Protein AF-A0A183ABT4-F1 (afdb_monomer_lite)

InterPro domains:
  IPR009030 Growth factor receptor cysteine-rich domain superfamily [SSF57184] (96-225)
  IPR039181 Endosome/lysosome-associated apoptosis and autophagy regulator family member 1/2 [PTHR22727] (6-349)
  IPR056608 Elapor1/2, galactose binding domain [PF23031] (251-349)
  IPR056609 Elapor1-like, galactose binding domain [PF23032] (6-97)

Organism: NCBI:txid27848

Secondary structure (DSSP, 8-state):
-EEEESS-EEEEEEEEE--TTEEEEEEEEETTSPEEEEEEEEE----TT--EEEEEEE-SEEEEEEEEEEE---HHHHHHTPPPP-EEEEEEEE-SSPP--SPPPPPTTEE--STT-SSPEEPPTTEE--TT-SS-EEPPTTEE--TT-SS-EEPEEP-TTSEEEEEPPPPTTSEE-EEEEEPSS--EETTSSPPPPPPPPPEEPPPPPTTEEE-TTS-EEEPPP-SS----BTTB-PPPTT------------SSPPTTEEEEEEESS-S-----EEETTEEE--S---TTEEEEEEE---SSS--SS------TTS-----PPPTT-----------SS-------PPP-

Sequence (352 aa):
MHLNNLKSGEVSFTYNIEDYNTMAFFTIRNTHCSQVPGTSFLLQHTGHHVYLNVSVKIPKGTNVLQWYLFTENNPFQSLFGFPDSLIKIARIRITGTPPIWRCTDCPAGTYNPYPGSSSCKVCQENTYSAAHSNECLPCSSSEYSRPGSAKCTVMAPCTQNDYMSYWTPCDSTGKRQKLWKWIQPKICNEQIGVTLPAPEAPVPCDPCPLGTTLSERMQCIPCPGSSGEKTNSPTCLSCDSEHVPAFGLIYSNWSYFPPFLDTQCRKAFDSTCEPWSLDSDFIGTGIGLDTDSVSTLTLRLPRGFVLSEESFVWDPWSQVTFIPPIPNTYLSVEFEVHCQFGCEFQLRQASV

Radius of gyration: 29.37 Å; chains: 1; bounding box: 77×38×81 Å

pLDDT: mean 77.7, std 14.06, range [34.97, 97.31]

Structure (mmCIF, N/CA/C/O backbone):
data_AF-A0A183ABT4-F1
#
_entry.id   AF-A0A183ABT4-F1
#
loop_
_atom_site.group_PDB
_atom_site.id
_atom_site.type_symbol
_atom_site.label_atom_id
_atom_site.label_alt_id
_atom_site.label_comp_id
_atom_site.label_asym_id
_atom_site.label_entity_id
_atom_site.label_seq_id
_atom_site.pdbx_PDB_ins_code
_atom_site.Cartn_x
_atom_site.Cartn_y
_atom_site.Cartn_z
_atom_site.occupancy
_atom_site.B_iso_or_equiv
_atom_site.auth_seq_id
_atom_site.auth_comp_id
_atom_site.auth_asym_id
_atom_site.auth_atom_id
_atom_site.pdbx_PDB_model_num
ATOM 1 N N . MET A 1 1 ? 21.827 -5.349 -11.372 1.00 78.81 1 MET A N 1
ATOM 2 C CA . MET A 1 1 ? 21.735 -4.793 -12.743 1.00 78.81 1 MET A CA 1
ATOM 3 C C . MET A 1 1 ? 20.655 -5.542 -13.511 1.00 78.81 1 MET A C 1
ATOM 5 O O . MET A 1 1 ? 20.727 -6.763 -13.558 1.00 78.81 1 MET A O 1
ATOM 9 N N . HIS A 1 2 ? 19.672 -4.840 -14.081 1.00 80.00 2 HIS A N 1
ATOM 10 C CA . HIS A 1 2 ? 18.604 -5.445 -14.890 1.00 80.00 2 HIS A CA 1
ATOM 11 C C . HIS A 1 2 ? 18.990 -5.444 -16.371 1.00 80.00 2 HIS A C 1
ATOM 13 O O . HIS A 1 2 ? 19.478 -4.437 -16.881 1.00 80.00 2 HIS A O 1
ATOM 19 N N . LEU A 1 3 ? 18.782 -6.567 -17.052 1.00 78.75 3 LEU A N 1
ATOM 20 C CA . LEU A 1 3 ? 19.120 -6.765 -18.460 1.00 78.75 3 LEU A CA 1
ATOM 21 C C . LEU A 1 3 ? 17.987 -7.501 -19.166 1.00 78.75 3 LEU A C 1
ATOM 23 O O . LEU A 1 3 ? 17.388 -8.396 -18.581 1.00 78.75 3 LEU A O 1
ATOM 27 N N . ASN A 1 4 ? 17.729 -7.174 -20.431 1.00 81.69 4 ASN A N 1
ATOM 28 C CA . ASN A 1 4 ? 16.824 -7.942 -21.284 1.00 81.69 4 ASN A CA 1
ATOM 29 C C . ASN A 1 4 ? 17.563 -8.428 -22.536 1.00 81.69 4 ASN A C 1
ATOM 31 O O . ASN A 1 4 ? 17.750 -7.686 -23.501 1.00 81.69 4 ASN A O 1
ATOM 35 N N . ASN A 1 5 ? 18.008 -9.680 -22.506 1.00 81.12 5 ASN A N 1
ATOM 36 C CA . ASN A 1 5 ? 18.775 -10.291 -23.581 1.00 81.12 5 ASN A CA 1
ATOM 37 C C . ASN A 1 5 ? 17.837 -10.710 -24.722 1.00 81.12 5 ASN A C 1
ATOM 39 O O . ASN A 1 5 ? 17.014 -11.607 -24.553 1.00 81.12 5 ASN A O 1
ATOM 43 N N . LEU A 1 6 ? 17.986 -10.123 -25.915 1.00 79.38 6 LEU A N 1
ATOM 44 C CA . LEU A 1 6 ? 17.171 -10.485 -27.089 1.00 79.38 6 LEU A CA 1
ATOM 45 C C . LEU A 1 6 ? 17.541 -11.860 -27.665 1.00 79.38 6 LEU A C 1
ATOM 47 O O . LEU A 1 6 ? 16.721 -12.518 -28.310 1.00 79.38 6 LEU A O 1
ATOM 51 N N . LYS A 1 7 ? 18.773 -12.305 -27.412 1.00 84.88 7 LYS A N 1
ATOM 52 C CA . LYS A 1 7 ? 19.276 -13.650 -27.704 1.00 84.88 7 LYS A CA 1
ATOM 53 C C . LYS A 1 7 ? 20.153 -14.130 -26.553 1.00 84.88 7 LYS A C 1
ATOM 55 O O . LYS A 1 7 ? 20.686 -13.307 -25.809 1.00 84.88 7 LYS A O 1
ATOM 60 N N . SER A 1 8 ? 20.329 -15.445 -26.434 1.00 87.19 8 SER A N 1
ATOM 61 C CA . SER A 1 8 ? 21.289 -16.010 -25.485 1.00 87.19 8 SER A CA 1
ATOM 62 C C . SER A 1 8 ? 22.663 -15.378 -25.700 1.00 87.19 8 SER A C 1
ATOM 64 O O . SER A 1 8 ? 23.108 -15.202 -26.837 1.00 87.19 8 SER A O 1
ATOM 66 N N . GLY A 1 9 ? 23.300 -15.001 -24.603 1.00 88.75 9 GLY A N 1
ATOM 67 C CA . GLY A 1 9 ? 24.577 -14.310 -24.602 1.00 88.75 9 GLY A CA 1
ATOM 68 C C . GLY A 1 9 ? 25.431 -14.742 -23.425 1.00 88.75 9 GLY A C 1
ATOM 69 O O . GLY A 1 9 ? 25.281 -15.845 -22.902 1.00 88.75 9 GLY A O 1
ATOM 70 N N . GLU A 1 10 ? 26.334 -13.870 -23.014 1.00 91.12 10 GLU A N 1
ATOM 71 C CA . GLU A 1 10 ? 27.345 -14.142 -22.001 1.00 91.12 10 GLU A CA 1
ATOM 72 C C . GLU A 1 10 ? 27.674 -12.856 -21.249 1.00 91.12 10 GLU A C 1
ATOM 74 O O . GLU A 1 10 ? 27.803 -11.794 -21.864 1.00 91.12 10 GLU A O 1
ATOM 79 N N . VAL A 1 11 ? 27.809 -12.959 -19.929 1.00 91.25 11 VAL A N 1
ATOM 80 C CA . VAL A 1 11 ? 28.433 -11.933 -19.096 1.00 91.25 11 VAL A CA 1
ATOM 81 C C . VAL A 1 11 ? 29.823 -12.391 -18.709 1.00 91.25 11 VAL A C 1
ATOM 83 O O . VAL A 1 11 ? 29.997 -13.486 -18.184 1.00 91.25 11 VAL A O 1
ATOM 86 N N . SER A 1 12 ? 30.795 -11.517 -18.924 1.00 92.62 12 SER A N 1
ATOM 87 C CA . SER A 1 12 ? 32.152 -11.670 -18.425 1.00 92.62 12 SER A CA 1
ATOM 88 C C . SER A 1 12 ? 32.536 -10.457 -17.593 1.00 92.62 12 SER A C 1
ATOM 90 O O . SER A 1 12 ? 32.264 -9.332 -18.011 1.00 92.62 12 SER A O 1
ATOM 92 N N . PHE A 1 13 ? 33.185 -10.643 -16.454 1.00 94.38 13 PHE A N 1
ATOM 93 C CA . PHE A 1 13 ? 33.742 -9.541 -15.675 1.00 94.38 13 PHE A CA 1
ATOM 94 C C . PHE A 1 13 ? 35.014 -9.980 -14.968 1.00 94.38 13 PHE A C 1
ATOM 96 O O . PHE A 1 13 ? 35.195 -11.149 -14.633 1.00 94.38 13 PHE A O 1
ATOM 103 N N . THR A 1 14 ? 35.887 -9.015 -14.711 1.00 94.69 14 THR A N 1
ATOM 104 C CA . THR A 1 14 ? 37.083 -9.231 -13.903 1.00 94.69 14 THR A CA 1
ATOM 105 C C . THR A 1 14 ? 36.883 -8.707 -12.495 1.00 94.69 14 THR A C 1
ATOM 107 O O . THR A 1 14 ? 36.202 -7.702 -12.308 1.00 94.69 14 THR A O 1
ATOM 110 N N . TYR A 1 15 ? 37.454 -9.376 -11.504 1.00 93.25 15 TYR A N 1
ATOM 111 C CA . TYR A 1 15 ? 37.301 -8.985 -10.111 1.00 93.25 15 TYR A CA 1
ATOM 112 C C . TYR A 1 15 ? 38.601 -9.183 -9.327 1.00 93.25 15 TYR A C 1
ATOM 114 O O . TYR A 1 15 ? 39.441 -9.994 -9.715 1.00 93.25 15 TYR A O 1
ATOM 122 N N . ASN A 1 16 ? 38.762 -8.424 -8.247 1.00 91.00 16 ASN A N 1
ATOM 123 C CA . ASN A 1 16 ? 39.883 -8.511 -7.318 1.00 91.00 16 ASN A CA 1
ATOM 124 C C . ASN A 1 16 ? 39.357 -8.454 -5.873 1.00 91.00 16 ASN A C 1
ATOM 126 O O . ASN A 1 16 ? 38.579 -7.560 -5.526 1.00 91.00 16 ASN A O 1
ATOM 130 N N . ILE A 1 17 ? 39.769 -9.437 -5.071 1.00 86.81 17 ILE A N 1
ATOM 131 C CA . ILE A 1 17 ? 39.492 -9.584 -3.638 1.00 86.81 17 ILE A CA 1
ATOM 132 C C . ILE A 1 17 ? 40.842 -9.804 -2.960 1.00 86.81 17 ILE A C 1
ATOM 134 O O . ILE A 1 17 ? 41.482 -10.842 -3.153 1.00 86.81 17 ILE A O 1
ATOM 138 N N . GLU A 1 18 ? 41.291 -8.803 -2.208 1.00 83.06 18 GLU A N 1
ATOM 139 C CA . GLU A 1 18 ? 42.590 -8.833 -1.526 1.00 83.06 18 GLU A CA 1
ATOM 140 C C . GLU A 1 18 ? 42.479 -9.351 -0.087 1.00 83.06 18 GLU A C 1
ATOM 142 O O . GLU A 1 18 ? 43.433 -9.937 0.424 1.00 83.06 18 GLU A O 1
ATOM 147 N N . ASP A 1 19 ? 41.319 -9.173 0.544 1.00 75.00 19 ASP A N 1
ATOM 148 C CA . ASP A 1 19 ? 41.066 -9.542 1.934 1.00 75.00 19 ASP A CA 1
ATOM 149 C C . ASP A 1 19 ? 40.584 -10.997 2.064 1.00 75.00 19 ASP A C 1
ATOM 151 O O . ASP A 1 19 ? 39.733 -11.462 1.305 1.00 75.00 19 ASP A O 1
ATOM 155 N N . TYR A 1 20 ? 41.138 -11.711 3.042 1.00 68.50 20 TYR A N 1
ATOM 156 C CA . TYR A 1 20 ? 40.827 -13.109 3.340 1.00 68.50 20 TYR A CA 1
ATOM 157 C C . TYR A 1 20 ? 39.516 -13.280 4.114 1.00 68.50 20 TYR A C 1
ATOM 159 O O . TYR A 1 20 ? 38.906 -14.343 4.027 1.00 68.50 20 TYR A O 1
ATOM 167 N N . ASN A 1 21 ? 39.050 -12.240 4.812 1.00 68.88 21 ASN A N 1
ATOM 168 C CA . ASN A 1 21 ? 37.808 -12.278 5.597 1.00 68.88 21 ASN A CA 1
ATOM 169 C C . ASN A 1 21 ? 36.570 -11.891 4.772 1.00 68.88 21 ASN A C 1
ATOM 171 O O . ASN A 1 21 ? 35.483 -11.668 5.306 1.00 68.88 21 ASN A O 1
ATOM 175 N N . THR A 1 22 ? 36.741 -11.781 3.455 1.00 71.00 22 THR A N 1
ATOM 176 C CA . THR A 1 22 ? 35.705 -11.356 2.524 1.00 71.00 22 THR A CA 1
ATOM 177 C C . THR A 1 22 ? 35.215 -12.537 1.704 1.00 71.00 22 THR A C 1
ATOM 179 O O . THR A 1 22 ? 35.958 -13.114 0.911 1.00 71.00 22 THR A O 1
ATOM 182 N N . MET A 1 23 ? 33.930 -12.853 1.829 1.00 77.50 23 MET A N 1
ATOM 183 C CA . MET A 1 23 ? 33.257 -13.801 0.948 1.00 77.50 23 MET A CA 1
ATOM 184 C C . MET A 1 23 ? 32.385 -13.033 -0.037 1.00 77.50 23 MET A C 1
ATOM 186 O O . MET A 1 23 ? 31.521 -12.256 0.358 1.00 77.50 23 MET A O 1
ATOM 190 N N . ALA A 1 24 ? 32.578 -13.254 -1.333 1.00 82.94 24 ALA A N 1
ATOM 191 C CA . ALA A 1 24 ? 31.743 -12.638 -2.355 1.00 82.94 24 ALA A CA 1
ATOM 192 C C . ALA A 1 24 ? 31.166 -13.696 -3.287 1.00 82.94 24 ALA A C 1
ATOM 194 O O . ALA A 1 24 ? 31.822 -14.686 -3.602 1.00 82.94 24 ALA A O 1
ATOM 195 N N . PHE A 1 25 ? 29.944 -13.485 -3.768 1.00 88.88 25 PHE A N 1
ATOM 196 C CA . PHE A 1 25 ? 29.377 -14.331 -4.811 1.00 88.88 25 PHE A CA 1
ATOM 197 C C . PHE A 1 25 ? 28.637 -13.521 -5.866 1.00 88.88 25 PHE A C 1
ATOM 199 O O . PHE A 1 25 ? 28.098 -12.443 -5.616 1.00 88.88 25 PHE A O 1
ATOM 206 N N . PHE A 1 26 ? 28.610 -14.078 -7.068 1.00 88.81 26 PHE A N 1
ATOM 207 C CA . PHE A 1 26 ? 27.902 -13.553 -8.220 1.00 88.81 26 PHE A CA 1
ATOM 208 C C . PHE A 1 26 ? 26.756 -14.490 -8.581 1.00 88.81 26 PHE A C 1
ATOM 210 O O . PHE A 1 26 ? 26.948 -15.703 -8.646 1.00 88.81 26 PHE A O 1
ATOM 217 N N . THR A 1 27 ? 25.566 -13.947 -8.825 1.00 88.88 27 THR A N 1
ATOM 218 C CA . THR A 1 27 ? 24.409 -14.748 -9.234 1.00 88.88 27 THR A CA 1
ATOM 219 C C . THR A 1 27 ? 23.576 -14.052 -10.302 1.00 88.88 27 THR A C 1
ATOM 221 O O . THR A 1 27 ? 23.508 -12.819 -10.371 1.00 88.88 27 THR A O 1
ATOM 224 N N . ILE A 1 28 ? 22.928 -14.869 -11.130 1.00 86.56 28 ILE A N 1
ATOM 225 C CA . ILE A 1 28 ? 21.969 -14.453 -12.151 1.00 86.56 28 ILE A CA 1
ATOM 226 C C . ILE A 1 28 ? 20.589 -14.978 -11.757 1.00 86.56 28 ILE A C 1
ATOM 228 O O . ILE A 1 28 ? 20.403 -16.177 -11.538 1.00 86.56 28 ILE A O 1
ATOM 232 N N . ARG A 1 29 ? 19.616 -14.071 -11.677 1.00 82.69 29 ARG A N 1
ATOM 233 C CA . ARG A 1 29 ? 18.215 -14.389 -11.370 1.00 82.69 29 ARG A CA 1
ATOM 234 C C . ARG A 1 29 ? 17.303 -14.015 -12.530 1.00 82.69 29 ARG A C 1
ATOM 236 O O . ARG A 1 29 ? 17.632 -13.130 -13.321 1.00 82.69 29 ARG A O 1
ATOM 243 N N . ASN A 1 30 ? 16.146 -14.663 -12.613 1.00 74.88 30 ASN A N 1
ATOM 244 C CA . ASN A 1 30 ? 15.083 -14.265 -13.538 1.00 74.88 30 ASN A CA 1
ATOM 245 C C . ASN A 1 30 ? 14.141 -13.212 -12.917 1.00 74.88 30 ASN A C 1
ATOM 247 O O . ASN A 1 30 ? 14.333 -12.765 -11.786 1.00 74.88 30 ASN A O 1
ATOM 251 N N . THR A 1 31 ? 13.103 -12.824 -13.661 1.00 65.12 31 THR A N 1
ATOM 252 C CA . THR A 1 31 ? 12.088 -11.829 -13.257 1.00 65.12 31 THR A CA 1
ATOM 253 C C . THR A 1 31 ? 11.277 -12.202 -12.025 1.00 65.12 31 THR A C 1
ATOM 255 O O . THR A 1 31 ? 10.707 -11.316 -11.401 1.00 65.12 31 THR A O 1
ATOM 258 N N . HIS A 1 32 ? 11.236 -13.482 -11.657 1.00 68.62 32 HIS A N 1
ATOM 259 C CA . HIS A 1 32 ? 10.538 -13.970 -10.468 1.00 68.62 32 HIS A CA 1
ATOM 260 C C . HIS A 1 32 ? 11.488 -14.171 -9.279 1.00 68.62 32 HIS A C 1
ATOM 262 O O . HIS A 1 32 ? 11.171 -14.915 -8.357 1.00 68.62 32 HIS A O 1
ATOM 268 N N . CYS A 1 33 ? 12.682 -13.561 -9.306 1.00 60.75 33 CYS A N 1
ATOM 269 C CA . CYS A 1 33 ? 13.722 -13.699 -8.279 1.00 60.75 33 CYS A CA 1
ATOM 270 C C . CYS A 1 33 ? 14.203 -15.140 -8.029 1.00 60.75 33 CYS A C 1
ATOM 272 O O . CYS A 1 33 ? 14.986 -15.366 -7.103 1.00 60.75 33 CYS A O 1
ATOM 274 N N . SER A 1 34 ? 13.802 -16.097 -8.868 1.00 69.25 34 SER A N 1
ATOM 275 C CA . SER A 1 34 ? 14.277 -17.475 -8.796 1.00 69.25 34 SER A CA 1
ATOM 276 C C . SER A 1 34 ? 15.661 -17.590 -9.436 1.00 69.25 34 SER A C 1
ATOM 278 O O . SER A 1 34 ? 15.959 -16.964 -10.462 1.00 69.25 34 SER A O 1
ATOM 280 N N . GLN A 1 35 ? 16.532 -18.352 -8.775 1.00 63.53 35 GLN A N 1
ATOM 281 C CA . GLN A 1 35 ? 17.889 -18.609 -9.242 1.00 63.53 35 GLN A CA 1
ATOM 282 C C . GLN A 1 35 ? 17.839 -19.448 -10.517 1.00 63.53 35 GLN A C 1
ATOM 284 O O . GLN A 1 35 ? 17.134 -20.456 -10.576 1.00 63.53 35 GLN A O 1
ATOM 289 N N . VAL A 1 36 ? 18.609 -19.053 -11.530 1.00 68.56 36 VAL A N 1
ATOM 290 C CA . VAL A 1 36 ? 18.803 -19.911 -12.698 1.00 68.56 36 VAL A CA 1
ATOM 291 C C . VAL A 1 36 ? 19.809 -21.012 -12.306 1.00 68.56 36 VAL A C 1
ATOM 293 O O . VAL A 1 36 ? 20.849 -20.716 -11.710 1.00 68.56 36 VAL A O 1
ATOM 296 N N . PRO A 1 37 ? 19.525 -22.303 -12.562 1.00 69.44 37 PRO A N 1
ATOM 297 C CA . PRO A 1 37 ? 20.447 -23.378 -12.204 1.00 69.44 37 PRO A CA 1
ATOM 298 C C . PRO A 1 37 ? 21.819 -23.188 -12.866 1.00 69.44 37 PRO A C 1
ATOM 300 O O . PRO A 1 37 ? 21.906 -22.952 -14.069 1.00 69.44 37 PRO A O 1
ATOM 303 N N . GLY A 1 38 ? 22.896 -23.301 -12.082 1.00 68.00 38 GLY A N 1
ATOM 304 C CA . GLY A 1 38 ? 24.272 -23.194 -12.584 1.00 68.00 38 GLY A CA 1
ATOM 305 C C . GLY A 1 38 ? 24.760 -21.769 -12.872 1.00 68.00 38 GLY A C 1
ATOM 306 O O . GLY A 1 38 ? 25.789 -21.615 -13.524 1.00 68.00 38 GLY A O 1
ATOM 307 N N . THR A 1 39 ? 24.056 -20.731 -12.403 1.00 74.94 39 THR A N 1
ATOM 308 C CA . THR A 1 39 ? 24.452 -19.326 -12.610 1.00 74.94 39 THR A CA 1
ATOM 309 C C . THR A 1 39 ? 24.844 -18.589 -11.327 1.00 74.94 39 THR A C 1
ATOM 311 O O . THR A 1 39 ? 24.828 -17.358 -11.302 1.00 74.94 39 THR A O 1
ATOM 314 N N . SER A 1 40 ? 25.173 -19.324 -10.263 1.00 81.81 40 SER A N 1
ATOM 315 C CA . SER A 1 40 ? 25.677 -18.790 -8.992 1.00 81.81 40 SER A CA 1
ATOM 316 C C . SER A 1 40 ? 27.118 -19.241 -8.781 1.00 81.81 40 SER A C 1
ATOM 318 O O . SER A 1 40 ? 27.407 -20.433 -8.861 1.00 81.81 40 SER A O 1
ATOM 320 N N . PHE A 1 41 ? 28.012 -18.297 -8.499 1.00 82.56 41 PHE A N 1
ATOM 321 C CA . PHE A 1 41 ? 29.451 -18.531 -8.416 1.00 82.56 41 PHE A CA 1
ATOM 322 C C . PHE A 1 41 ? 30.025 -17.839 -7.191 1.00 82.56 41 PHE A C 1
ATOM 324 O O . PHE A 1 41 ? 29.866 -16.628 -7.030 1.00 82.56 41 PHE A O 1
ATOM 331 N N . LEU A 1 42 ? 30.726 -18.601 -6.355 1.00 84.81 42 LEU A N 1
ATOM 332 C CA . LEU A 1 42 ? 31.566 -18.036 -5.308 1.00 84.81 42 LEU A CA 1
ATOM 333 C C . LEU A 1 42 ? 32.802 -17.403 -5.959 1.00 84.81 42 LEU A C 1
ATOM 335 O O . LEU A 1 42 ? 33.488 -18.043 -6.757 1.00 84.81 42 LEU A O 1
ATOM 339 N N . LEU A 1 43 ? 33.071 -16.146 -5.627 1.00 86.12 43 LEU A N 1
ATOM 340 C CA . LEU A 1 43 ? 34.241 -15.415 -6.088 1.00 86.12 43 LEU A CA 1
ATOM 341 C C . LEU A 1 43 ? 35.394 -15.703 -5.128 1.00 86.12 43 LEU A C 1
ATOM 343 O O . LEU A 1 43 ? 35.338 -15.368 -3.948 1.00 86.12 43 LEU A O 1
ATOM 347 N N . GLN A 1 44 ? 36.426 -16.362 -5.642 1.00 83.62 44 GLN A N 1
ATOM 348 C CA . GLN A 1 44 ? 37.594 -16.761 -4.861 1.00 83.62 44 GLN A CA 1
ATOM 349 C C . GLN A 1 44 ? 38.520 -15.579 -4.595 1.00 83.62 44 GLN A C 1
ATOM 351 O O . GLN A 1 44 ? 38.634 -14.688 -5.439 1.00 83.62 44 GLN A O 1
ATOM 356 N N . HIS A 1 45 ? 39.229 -15.621 -3.466 1.00 83.25 45 HIS A N 1
ATOM 357 C CA . HIS A 1 45 ? 40.321 -14.698 -3.166 1.00 83.25 45 HIS A CA 1
ATOM 358 C C . HIS A 1 45 ? 41.332 -14.664 -4.315 1.00 83.25 45 HIS A C 1
ATOM 360 O O . HIS A 1 45 ? 41.709 -15.703 -4.858 1.00 83.25 45 HIS A O 1
ATOM 366 N N . THR A 1 46 ? 41.732 -13.459 -4.714 1.00 83.94 46 THR A N 1
ATOM 367 C CA . THR A 1 46 ? 42.607 -13.272 -5.876 1.00 83.94 46 THR A CA 1
ATOM 368 C C . THR A 1 46 ? 44.042 -12.961 -5.476 1.00 83.94 46 THR A C 1
ATOM 370 O O . THR A 1 46 ? 44.959 -13.230 -6.245 1.00 83.94 46 THR A O 1
ATOM 373 N N . GLY A 1 47 ? 44.245 -12.378 -4.293 1.00 78.69 47 GLY A N 1
ATOM 374 C CA . GLY A 1 47 ? 45.522 -11.806 -3.877 1.00 78.69 47 GLY A CA 1
ATOM 375 C C . GLY A 1 47 ? 45.688 -10.346 -4.297 1.00 78.69 47 GLY A C 1
ATOM 376 O O . GLY A 1 47 ? 44.845 -9.757 -4.980 1.00 78.69 47 GLY A O 1
ATOM 377 N N . HIS A 1 48 ? 46.788 -9.746 -3.849 1.00 80.75 48 HIS A N 1
ATOM 378 C CA . HIS A 1 48 ? 47.052 -8.317 -3.996 1.00 80.75 48 HIS A CA 1
ATOM 379 C C . HIS A 1 48 ? 47.232 -7.920 -5.469 1.00 80.75 48 HIS A C 1
ATOM 381 O O . HIS A 1 48 ? 48.094 -8.467 -6.152 1.00 80.75 48 HIS A O 1
ATOM 387 N N . HIS A 1 49 ? 46.428 -6.969 -5.962 1.00 81.62 49 HIS A N 1
ATOM 388 C CA . HIS A 1 49 ? 46.459 -6.479 -7.352 1.00 81.62 49 HIS A CA 1
ATOM 389 C C . HIS A 1 49 ? 46.255 -7.534 -8.463 1.00 81.62 49 HIS A C 1
ATOM 391 O O . HIS A 1 49 ? 46.465 -7.245 -9.644 1.00 81.62 49 HIS A O 1
ATOM 397 N N . VAL A 1 50 ? 45.798 -8.742 -8.128 1.00 88.19 50 VAL A N 1
ATOM 398 C CA . VAL A 1 50 ? 45.513 -9.802 -9.105 1.00 88.19 50 VAL A CA 1
ATOM 399 C C . VAL A 1 50 ? 44.035 -9.775 -9.476 1.00 88.19 50 VAL A C 1
ATOM 401 O O . VAL A 1 50 ? 43.174 -9.780 -8.603 1.00 88.19 50 VAL A O 1
ATOM 404 N N . TYR A 1 51 ? 43.722 -9.781 -10.771 1.00 90.94 51 TYR A N 1
ATOM 405 C CA . TYR A 1 51 ? 42.341 -9.830 -11.253 1.00 90.94 51 TYR A CA 1
ATOM 406 C C . TYR A 1 51 ? 42.032 -11.195 -11.862 1.00 90.94 51 TYR A C 1
ATOM 408 O O . TYR A 1 51 ? 42.694 -11.605 -12.817 1.00 90.94 51 TYR A O 1
ATOM 416 N N . LEU A 1 52 ? 40.989 -11.861 -11.368 1.00 90.06 52 LEU A N 1
ATOM 417 C CA . LEU A 1 52 ? 40.440 -13.072 -11.982 1.00 90.06 52 LEU A CA 1
ATOM 418 C C . LEU A 1 52 ? 39.257 -12.725 -12.887 1.00 90.06 52 LEU A C 1
ATOM 420 O O . LEU A 1 52 ? 38.617 -11.691 -12.710 1.00 90.06 52 LEU A O 1
ATOM 424 N N . ASN A 1 53 ? 38.986 -13.569 -13.883 1.00 92.69 53 ASN A N 1
ATOM 425 C CA . ASN A 1 53 ? 37.889 -13.391 -14.835 1.00 92.69 53 ASN A CA 1
ATOM 426 C C . ASN A 1 53 ? 36.809 -14.452 -14.609 1.00 92.69 53 ASN A C 1
ATOM 428 O O . ASN A 1 53 ? 37.118 -15.638 -14.520 1.00 92.69 53 ASN A O 1
ATOM 432 N N . VAL A 1 54 ? 35.553 -14.023 -14.580 1.00 91.00 54 VAL A N 1
ATOM 433 C CA . VAL A 1 54 ? 34.372 -14.887 -14.517 1.00 91.00 54 VAL A CA 1
ATOM 434 C C . VAL A 1 54 ? 33.590 -14.703 -15.804 1.00 91.00 54 VAL A C 1
ATOM 436 O O . VAL A 1 54 ? 33.328 -13.566 -16.185 1.00 91.00 54 VAL A O 1
ATOM 439 N N . SER A 1 55 ? 33.204 -15.804 -16.454 1.00 90.94 55 SER A N 1
ATOM 440 C CA . SER A 1 55 ? 32.404 -15.794 -17.684 1.00 90.94 55 SER A CA 1
ATOM 441 C C . SER A 1 55 ? 31.247 -16.783 -17.581 1.00 90.94 55 SER A C 1
ATOM 443 O O . SER A 1 55 ? 31.460 -17.954 -17.267 1.00 90.94 55 SER A O 1
ATOM 445 N N . VAL A 1 56 ? 30.020 -16.310 -17.802 1.00 89.62 56 VAL A N 1
ATOM 446 C CA . VAL A 1 56 ? 28.782 -17.064 -17.555 1.00 89.62 56 VAL A CA 1
ATOM 447 C C . VAL A 1 56 ? 27.777 -16.812 -18.672 1.00 89.62 56 VAL A C 1
ATOM 449 O O . VAL A 1 56 ? 27.503 -15.667 -19.035 1.00 89.62 56 VAL A O 1
ATOM 452 N N . LYS A 1 57 ? 27.163 -17.882 -19.186 1.00 89.00 57 LYS A N 1
ATOM 453 C CA . LYS A 1 57 ? 26.088 -17.784 -20.183 1.00 89.00 57 LYS A CA 1
ATOM 454 C C . LYS A 1 57 ? 24.827 -17.155 -19.582 1.00 89.00 57 LYS A C 1
ATOM 456 O O . LYS A 1 57 ? 24.391 -17.543 -18.504 1.00 89.00 57 LYS A O 1
ATOM 461 N N . ILE A 1 58 ? 24.209 -16.239 -20.325 1.00 87.88 58 ILE A N 1
ATOM 462 C CA . ILE A 1 58 ? 22.947 -15.581 -19.968 1.00 87.88 58 ILE A CA 1
ATOM 463 C C . ILE A 1 58 ? 21.849 -16.025 -20.945 1.00 87.88 58 ILE A C 1
ATOM 465 O O . ILE A 1 58 ? 22.026 -15.868 -22.161 1.00 87.88 58 ILE A O 1
ATOM 469 N N . PRO A 1 59 ? 20.709 -16.548 -20.460 1.00 84.75 59 PRO A N 1
ATOM 470 C CA . PRO A 1 59 ? 19.595 -16.933 -21.320 1.00 84.75 59 PRO A CA 1
ATOM 471 C C . PRO A 1 59 ? 18.890 -15.714 -21.938 1.00 84.75 59 PRO A C 1
ATOM 473 O O . PRO A 1 59 ? 18.942 -14.600 -21.415 1.00 84.75 59 PRO A O 1
ATOM 476 N N . LYS A 1 60 ? 18.194 -15.932 -23.061 1.00 84.69 60 LYS A N 1
ATOM 477 C CA . LYS A 1 60 ? 17.286 -14.936 -23.651 1.00 84.69 60 LYS A CA 1
ATOM 478 C C . LYS A 1 60 ? 16.191 -14.552 -22.644 1.00 84.69 60 LYS A C 1
ATOM 480 O O . LYS A 1 60 ? 15.630 -15.426 -21.990 1.00 84.69 60 LYS A O 1
ATOM 485 N N . GLY A 1 61 ? 15.844 -13.269 -22.594 1.00 79.19 61 GLY A N 1
ATOM 486 C CA . GLY A 1 61 ? 14.814 -12.708 -21.725 1.00 79.19 61 GLY A CA 1
ATOM 487 C C . GLY A 1 61 ? 15.386 -11.791 -20.648 1.00 79.19 61 GLY A C 1
ATOM 488 O O . GLY A 1 61 ? 16.547 -11.373 -20.700 1.00 79.19 61 GLY A O 1
ATOM 489 N N . THR A 1 62 ? 14.548 -11.465 -19.670 1.00 81.38 62 THR A N 1
ATOM 490 C CA . THR A 1 62 ? 14.900 -10.538 -18.595 1.00 81.38 62 THR A CA 1
ATOM 491 C C . THR A 1 62 ? 15.675 -11.252 -17.486 1.00 81.38 62 THR A C 1
ATOM 493 O O . THR A 1 62 ? 15.204 -12.229 -16.906 1.00 81.38 62 THR A O 1
ATOM 496 N N . ASN A 1 63 ? 16.862 -10.737 -17.177 1.00 83.88 63 ASN A N 1
ATOM 497 C CA . ASN A 1 63 ? 17.804 -11.274 -16.204 1.00 83.88 63 ASN A CA 1
ATOM 498 C C . ASN A 1 63 ? 18.247 -10.174 -15.231 1.00 83.88 63 ASN A C 1
ATOM 500 O O . ASN A 1 63 ? 18.380 -9.005 -15.604 1.00 83.88 63 ASN A O 1
ATOM 504 N N . VAL A 1 64 ? 18.527 -10.553 -13.988 1.00 85.94 64 VAL A N 1
ATOM 505 C CA . VAL A 1 64 ? 19.063 -9.664 -12.954 1.00 85.94 64 VAL A CA 1
ATOM 506 C C . VAL A 1 64 ? 20.422 -10.191 -12.513 1.00 85.94 64 VAL A C 1
ATOM 508 O O . VAL A 1 64 ? 20.522 -11.293 -11.980 1.00 85.94 64 VAL A O 1
ATOM 511 N N . LEU A 1 65 ? 21.470 -9.398 -12.740 1.00 88.06 65 LEU A N 1
ATOM 512 C CA . LEU A 1 65 ? 22.830 -9.686 -12.281 1.00 88.06 65 LEU A CA 1
ATOM 513 C C . LEU A 1 65 ? 23.055 -9.058 -10.908 1.00 88.06 65 LEU A C 1
ATOM 515 O O . LEU A 1 65 ? 22.793 -7.859 -10.737 1.00 88.06 65 LEU A O 1
ATOM 519 N N . GLN A 1 66 ? 23.551 -9.839 -9.953 1.00 88.44 66 GLN A N 1
ATOM 520 C CA . GLN A 1 66 ? 23.793 -9.383 -8.586 1.00 88.44 66 GLN A CA 1
ATOM 521 C C 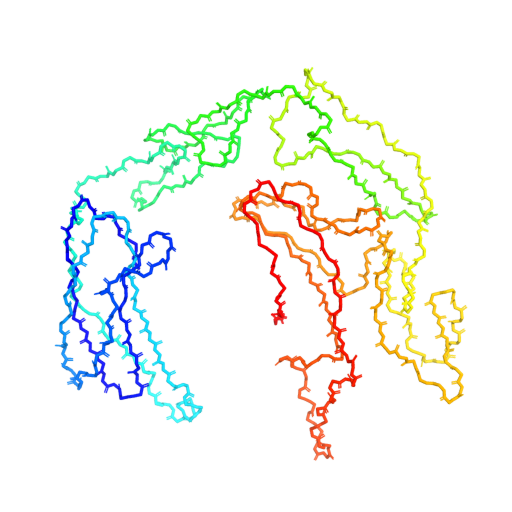. GLN A 1 66 ? 25.152 -9.865 -8.081 1.00 88.44 66 GLN A C 1
ATOM 523 O O . GLN A 1 66 ? 25.511 -11.032 -8.245 1.00 88.44 66 GLN A O 1
ATOM 528 N N . TRP A 1 67 ? 25.875 -8.953 -7.435 1.00 89.44 67 TRP A N 1
ATOM 529 C CA . TRP A 1 67 ? 27.087 -9.238 -6.679 1.00 89.44 67 TRP A CA 1
ATOM 530 C C . TRP A 1 67 ? 26.768 -9.032 -5.208 1.00 89.44 67 TRP A C 1
ATOM 532 O O . TRP A 1 67 ? 26.201 -8.004 -4.841 1.00 89.44 67 TRP A O 1
ATOM 542 N N . TYR A 1 68 ? 27.116 -10.016 -4.395 1.00 85.62 68 TYR A N 1
ATOM 543 C CA . TYR A 1 68 ? 26.944 -9.971 -2.955 1.00 85.62 68 TYR A CA 1
ATOM 544 C C . TYR A 1 68 ? 28.307 -10.010 -2.286 1.00 85.62 68 TYR A C 1
ATOM 546 O O . TYR A 1 68 ? 29.188 -10.755 -2.719 1.00 85.62 68 TYR A O 1
ATOM 554 N N . LEU A 1 69 ? 28.449 -9.212 -1.235 1.00 83.25 69 LEU A N 1
ATOM 555 C CA . LEU A 1 69 ? 29.629 -9.128 -0.393 1.00 83.25 69 LEU A CA 1
ATOM 556 C C . LEU A 1 69 ? 29.210 -9.476 1.034 1.00 83.25 69 LEU A C 1
ATOM 558 O O . LEU A 1 69 ? 28.262 -8.889 1.552 1.00 83.25 69 LEU A O 1
ATOM 562 N N . PHE A 1 70 ? 29.908 -10.424 1.643 1.00 77.38 70 PHE A N 1
ATOM 563 C CA . PHE A 1 70 ? 29.772 -10.797 3.042 1.00 77.38 70 PHE A CA 1
ATOM 564 C C . PHE A 1 70 ? 31.097 -10.506 3.716 1.00 77.38 70 PHE A C 1
ATOM 566 O O . PHE A 1 70 ? 32.134 -11.072 3.359 1.00 77.38 70 PHE A O 1
ATOM 573 N N . THR A 1 71 ? 31.035 -9.601 4.676 1.00 69.50 71 THR A N 1
ATOM 574 C CA . THR A 1 71 ? 32.148 -9.223 5.530 1.00 69.50 71 THR A CA 1
ATOM 575 C C . THR A 1 71 ? 31.797 -9.677 6.935 1.00 69.50 71 THR A C 1
ATOM 577 O O . THR A 1 71 ? 30.689 -9.424 7.415 1.00 69.50 71 THR A O 1
ATOM 580 N N . GLU A 1 72 ? 32.711 -10.367 7.607 1.00 63.12 72 GLU A N 1
ATOM 581 C CA . GLU A 1 72 ? 32.559 -10.566 9.044 1.00 63.12 72 GLU A CA 1
ATOM 582 C C . GLU A 1 72 ? 32.798 -9.218 9.728 1.00 63.12 72 GLU A C 1
ATOM 584 O O . GLU A 1 72 ? 33.907 -8.689 9.702 1.00 63.12 72 GLU A O 1
ATOM 589 N N . ASN A 1 73 ? 31.742 -8.630 10.300 1.00 55.06 73 ASN A N 1
ATOM 590 C CA . ASN A 1 73 ? 31.854 -7.394 11.070 1.00 55.06 73 ASN A CA 1
ATOM 591 C C . ASN A 1 73 ? 32.696 -7.669 12.317 1.00 55.06 73 ASN A C 1
ATOM 593 O O . ASN A 1 73 ? 32.184 -8.158 13.325 1.00 55.06 73 ASN A O 1
ATOM 597 N N . ASN A 1 74 ? 33.989 -7.359 12.259 1.00 57.53 74 ASN A N 1
ATOM 598 C CA . ASN A 1 74 ? 34.842 -7.423 13.429 1.00 57.53 74 ASN A CA 1
ATOM 599 C C . ASN A 1 74 ? 34.740 -6.084 14.188 1.00 57.53 74 ASN A C 1
ATOM 601 O O . ASN A 1 74 ? 35.189 -5.063 13.664 1.00 57.53 74 ASN A O 1
ATOM 605 N N . PRO A 1 75 ? 34.197 -6.045 15.420 1.00 57.34 75 PR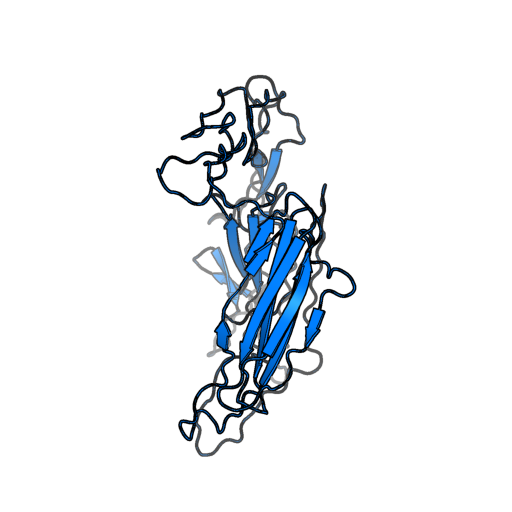O A N 1
ATOM 606 C CA . PRO A 1 75 ? 34.082 -4.808 16.202 1.00 57.34 75 PRO A CA 1
ATOM 607 C C . PRO A 1 75 ? 35.440 -4.146 16.502 1.00 57.34 75 PRO A C 1
ATOM 609 O O . PRO A 1 75 ? 35.491 -2.969 16.849 1.00 57.34 75 PRO A O 1
ATOM 612 N N . PHE A 1 76 ? 36.557 -4.863 16.332 1.00 56.19 76 PHE A N 1
ATOM 613 C CA . PHE A 1 76 ? 37.902 -4.295 16.427 1.00 56.19 76 PHE A CA 1
ATOM 614 C C . PHE A 1 76 ? 38.328 -3.479 15.192 1.00 56.19 76 PHE A C 1
ATOM 616 O O . PHE A 1 76 ? 39.251 -2.671 15.292 1.00 56.19 76 PHE A O 1
ATOM 623 N N . GLN A 1 77 ? 37.671 -3.643 14.040 1.00 57.19 77 GLN A N 1
ATOM 624 C CA . GLN A 1 77 ? 38.040 -2.979 12.783 1.00 57.19 77 GLN A CA 1
ATOM 625 C C . GLN A 1 77 ? 37.775 -1.464 12.844 1.00 57.19 77 GLN A C 1
ATOM 627 O O . GLN A 1 77 ? 38.633 -0.673 12.449 1.00 57.19 77 GLN A O 1
ATOM 632 N N . SER A 1 78 ? 36.658 -1.054 13.462 1.00 58.75 78 SER A N 1
ATOM 633 C CA . SER A 1 78 ? 36.310 0.356 13.698 1.00 58.75 78 SER A CA 1
ATOM 634 C C . SER A 1 78 ? 37.138 1.018 14.806 1.00 58.75 78 SER A C 1
ATOM 636 O O . SER A 1 78 ? 37.340 2.229 14.776 1.00 58.75 78 SER A O 1
ATOM 638 N N . LEU A 1 79 ? 37.634 0.242 15.777 1.00 59.06 79 LEU A N 1
ATOM 639 C CA . LEU A 1 79 ? 38.444 0.739 16.901 1.00 59.06 79 LEU A CA 1
ATOM 640 C C . LEU A 1 79 ? 39.894 1.058 16.508 1.00 59.06 79 LEU A C 1
ATOM 642 O O . LEU A 1 79 ? 40.505 1.937 17.113 1.00 59.06 79 LEU A O 1
ATOM 646 N N . PHE A 1 80 ? 40.441 0.365 15.504 1.00 61.50 80 PHE A N 1
ATOM 647 C CA . PHE A 1 80 ? 41.844 0.498 15.088 1.00 61.50 80 PHE A CA 1
ATOM 648 C C . PHE A 1 80 ? 42.039 1.073 13.676 1.00 61.50 80 PHE A C 1
ATOM 650 O O . PHE A 1 80 ? 43.173 1.169 13.211 1.00 61.50 80 PHE A O 1
ATOM 657 N N . GLY A 1 81 ? 40.961 1.494 13.004 1.00 57.94 81 GLY A N 1
ATOM 658 C CA . GLY A 1 81 ? 41.036 2.202 11.721 1.00 57.94 81 GLY A CA 1
ATOM 659 C C . GLY A 1 81 ? 41.551 1.347 10.560 1.00 57.94 81 GLY A C 1
ATOM 660 O O . GLY A 1 81 ? 42.179 1.873 9.640 1.00 57.94 81 GLY A O 1
ATOM 661 N N . PHE A 1 82 ? 41.318 0.033 10.598 1.00 61.16 82 PHE A N 1
ATOM 662 C CA . PHE A 1 82 ? 41.614 -0.831 9.457 1.00 61.16 82 PHE A CA 1
ATOM 663 C C . PHE A 1 82 ? 40.638 -0.529 8.307 1.00 61.16 82 PHE A C 1
ATOM 665 O O . PHE A 1 82 ? 39.469 -0.247 8.569 1.00 61.16 82 PHE A O 1
ATOM 672 N N . PRO A 1 83 ? 41.089 -0.577 7.041 1.00 62.41 83 PRO A N 1
ATOM 673 C CA . PRO A 1 83 ? 40.232 -0.281 5.899 1.00 62.41 83 PRO A CA 1
ATOM 674 C C . PRO A 1 83 ? 39.080 -1.287 5.780 1.00 62.41 83 PRO A C 1
ATOM 676 O O . PRO A 1 83 ? 39.245 -2.473 6.087 1.00 62.41 83 PRO A O 1
ATOM 679 N N . ASP A 1 84 ? 37.931 -0.806 5.301 1.00 67.38 84 ASP A N 1
ATOM 680 C CA . ASP A 1 84 ? 36.779 -1.648 4.990 1.00 67.38 84 ASP A CA 1
ATOM 681 C C . ASP A 1 84 ? 37.139 -2.671 3.910 1.00 67.38 84 ASP A C 1
ATOM 683 O O . ASP A 1 84 ? 37.768 -2.362 2.889 1.00 67.38 84 ASP A O 1
ATOM 687 N N . SER A 1 85 ? 36.701 -3.904 4.131 1.00 72.62 85 SER A N 1
ATOM 688 C CA . SER A 1 85 ? 36.799 -4.989 3.169 1.00 72.62 85 SER A CA 1
ATOM 689 C C . SER A 1 85 ? 36.042 -4.627 1.887 1.00 72.62 85 SER A C 1
ATOM 691 O O . SER A 1 85 ? 34.838 -4.369 1.912 1.00 72.62 85 SER A O 1
ATOM 693 N N . LEU A 1 86 ? 36.734 -4.608 0.745 1.00 78.19 86 LEU A N 1
ATOM 694 C CA . LEU A 1 86 ? 36.149 -4.210 -0.537 1.00 78.19 86 LEU A CA 1
ATOM 695 C C . LEU A 1 86 ? 36.452 -5.214 -1.648 1.00 78.19 86 LEU A C 1
ATOM 697 O O . LEU A 1 86 ? 37.522 -5.820 -1.706 1.00 78.19 86 LEU A O 1
ATOM 701 N N . ILE A 1 87 ? 35.507 -5.333 -2.579 1.00 86.31 87 ILE A N 1
ATOM 702 C CA . ILE A 1 87 ? 35.674 -6.056 -3.840 1.00 86.31 87 ILE A CA 1
ATOM 703 C C . ILE A 1 87 ? 35.772 -5.057 -4.994 1.00 86.31 87 ILE A C 1
ATOM 705 O O . ILE A 1 87 ? 34.910 -4.193 -5.162 1.00 86.31 87 ILE A O 1
ATOM 709 N N . LYS A 1 88 ? 36.804 -5.189 -5.833 1.00 89.25 88 LYS A N 1
ATOM 710 C CA . LYS A 1 88 ? 36.942 -4.390 -7.061 1.00 89.25 88 LYS A CA 1
ATOM 711 C C . LYS A 1 88 ? 36.395 -5.193 -8.233 1.00 89.25 88 LYS A C 1
ATOM 713 O O . LYS A 1 88 ? 36.931 -6.253 -8.542 1.00 89.25 88 LYS A O 1
ATOM 718 N N . ILE A 1 89 ? 35.366 -4.690 -8.913 1.00 91.38 89 ILE A N 1
ATOM 719 C CA . ILE A 1 89 ? 34.812 -5.296 -10.136 1.00 91.38 89 ILE A CA 1
ATOM 720 C C . ILE A 1 89 ? 35.150 -4.393 -11.324 1.00 91.38 89 ILE A C 1
ATOM 722 O O . ILE A 1 89 ? 34.883 -3.195 -11.302 1.00 91.38 89 ILE A O 1
ATOM 726 N N . ALA A 1 90 ? 35.733 -4.965 -12.375 1.00 89.38 90 ALA A N 1
ATOM 727 C CA . ALA A 1 90 ? 36.213 -4.251 -13.553 1.00 89.38 90 ALA A CA 1
ATOM 728 C C . ALA A 1 90 ? 35.910 -5.012 -14.854 1.00 89.38 90 ALA A C 1
ATOM 730 O O . ALA A 1 90 ? 35.733 -6.229 -14.857 1.00 89.38 90 ALA A O 1
ATOM 731 N N . ARG A 1 91 ? 35.920 -4.304 -15.994 1.00 90.31 91 ARG A N 1
ATOM 732 C CA . ARG A 1 91 ? 35.773 -4.877 -17.353 1.00 90.31 91 ARG A CA 1
ATOM 733 C C . ARG A 1 91 ? 34.533 -5.767 -17.527 1.00 90.31 91 ARG A C 1
ATOM 735 O O . ARG A 1 91 ? 34.629 -6.876 -18.045 1.00 90.31 91 ARG A O 1
ATOM 742 N N . ILE A 1 92 ? 33.368 -5.273 -17.110 1.00 91.44 92 ILE A N 1
ATOM 743 C CA . ILE A 1 92 ? 32.092 -5.958 -17.342 1.00 91.44 92 ILE A CA 1
ATOM 744 C C . ILE A 1 92 ? 31.775 -5.912 -18.844 1.00 91.44 92 ILE A C 1
ATOM 746 O O . ILE A 1 92 ? 31.652 -4.842 -19.438 1.00 91.44 92 ILE A O 1
ATOM 750 N N . ARG A 1 93 ? 31.646 -7.083 -19.460 1.00 89.19 93 ARG A N 1
ATOM 751 C CA . ARG A 1 93 ? 31.281 -7.294 -20.861 1.00 89.19 93 ARG A CA 1
ATOM 752 C C . ARG A 1 93 ? 30.030 -8.151 -20.904 1.00 89.19 93 ARG A C 1
ATOM 754 O O . ARG A 1 93 ? 30.004 -9.226 -20.319 1.00 89.19 93 ARG A O 1
ATOM 761 N N . ILE A 1 94 ? 29.001 -7.672 -21.589 1.00 88.19 94 ILE A N 1
ATOM 762 C CA . ILE A 1 94 ? 27.722 -8.370 -21.723 1.00 88.19 94 ILE A CA 1
ATOM 763 C C . ILE A 1 94 ? 27.428 -8.516 -23.211 1.00 88.19 94 ILE A C 1
ATOM 765 O O . ILE A 1 94 ? 27.531 -7.554 -23.972 1.00 88.19 94 ILE A O 1
ATOM 769 N N . THR A 1 95 ? 27.070 -9.724 -23.624 1.00 86.50 95 THR A N 1
ATOM 770 C CA . THR A 1 95 ? 26.621 -10.042 -24.980 1.00 86.50 95 THR A CA 1
ATOM 771 C C . THR A 1 95 ? 25.182 -10.557 -24.945 1.00 86.50 95 THR A C 1
ATOM 773 O O . THR A 1 95 ? 24.681 -10.979 -23.905 1.00 86.50 95 THR A O 1
ATOM 776 N N . GLY A 1 96 ? 24.485 -10.508 -26.083 1.00 78.00 96 GLY A N 1
ATOM 777 C CA . GLY A 1 96 ? 23.078 -10.928 -26.192 1.00 78.00 96 GLY A CA 1
ATOM 778 C C . GLY A 1 96 ? 22.060 -9.793 -26.027 1.00 78.00 96 GLY A C 1
ATOM 779 O O . GLY A 1 96 ? 20.940 -9.901 -26.529 1.00 78.00 96 GLY A O 1
ATOM 780 N N . THR A 1 97 ? 22.471 -8.669 -25.441 1.00 71.06 97 THR A N 1
ATOM 781 C CA . THR A 1 97 ? 21.820 -7.357 -25.550 1.00 71.06 97 THR A CA 1
ATOM 782 C C . THR A 1 97 ? 22.450 -6.587 -26.714 1.00 71.06 97 THR A C 1
ATOM 784 O O . THR A 1 97 ? 23.670 -6.404 -26.721 1.00 71.06 97 THR A O 1
ATOM 787 N N . PRO A 1 98 ? 21.697 -6.153 -27.742 1.00 62.09 98 PRO A N 1
ATOM 788 C CA . PRO A 1 98 ? 22.272 -5.251 -28.730 1.00 62.09 98 PRO A CA 1
ATOM 789 C C . PRO A 1 98 ? 22.691 -3.943 -28.036 1.00 62.09 98 PRO A C 1
ATOM 791 O O . PRO A 1 98 ? 21.986 -3.491 -27.130 1.00 62.09 98 PRO A O 1
ATOM 794 N N . PRO A 1 99 ? 23.803 -3.307 -28.444 1.00 58.44 99 PRO A N 1
ATOM 795 C CA . PRO A 1 99 ? 24.018 -1.900 -28.129 1.00 58.44 99 PRO A CA 1
ATOM 796 C C . PRO A 1 99 ? 22.780 -1.114 -28.573 1.00 58.44 99 PRO A C 1
ATOM 798 O O . PRO A 1 99 ? 22.322 -1.254 -29.711 1.00 58.44 99 PRO A O 1
ATOM 801 N N . ILE A 1 100 ? 22.200 -0.346 -27.651 1.00 60.19 100 ILE A N 1
ATOM 802 C CA . ILE A 1 100 ? 20.992 0.444 -27.890 1.00 60.19 100 ILE A CA 1
ATOM 803 C C . ILE A 1 100 ? 21.392 1.622 -28.795 1.00 60.19 100 ILE A C 1
ATOM 805 O O . ILE A 1 100 ? 21.657 2.718 -28.324 1.00 60.19 100 ILE A O 1
ATOM 809 N N . TRP A 1 101 ? 21.506 1.393 -30.106 1.00 59.25 101 TRP A N 1
ATOM 810 C CA . TRP A 1 101 ? 21.769 2.451 -31.098 1.00 59.25 101 TRP A CA 1
ATOM 811 C C . TRP A 1 101 ? 20.503 3.223 -31.485 1.00 59.25 101 TRP A C 1
ATOM 813 O O . TRP A 1 101 ? 20.563 4.163 -32.274 1.00 59.25 101 TRP A O 1
ATOM 823 N N . ARG A 1 102 ? 19.339 2.792 -30.990 1.00 68.38 102 ARG A N 1
ATOM 824 C CA . ARG A 1 102 ? 18.040 3.408 -31.256 1.00 68.38 102 ARG A CA 1
ATOM 825 C C . ARG A 1 102 ? 17.245 3.464 -29.966 1.00 68.38 102 ARG A C 1
ATOM 827 O O . ARG A 1 102 ? 17.183 2.470 -29.243 1.00 68.38 102 ARG A O 1
ATOM 834 N N . CYS A 1 103 ? 16.632 4.611 -29.703 1.00 78.94 103 CYS A N 1
ATOM 835 C CA . CYS A 1 103 ? 15.667 4.741 -28.623 1.00 78.94 103 CYS A CA 1
ATOM 836 C C . CYS A 1 103 ? 14.495 3.794 -28.895 1.00 78.94 103 CYS A C 1
ATOM 838 O O . CYS A 1 103 ? 14.017 3.705 -30.025 1.00 78.94 103 CYS A O 1
ATOM 840 N N . THR A 1 104 ? 14.082 3.053 -27.871 1.00 83.75 104 THR A N 1
ATOM 841 C CA . THR A 1 104 ? 12.850 2.264 -27.928 1.00 83.75 104 THR A CA 1
ATOM 842 C C . THR A 1 104 ? 11.712 3.149 -27.451 1.00 83.75 104 THR A C 1
ATOM 844 O O . THR A 1 104 ? 11.883 3.887 -26.481 1.00 83.75 104 THR A O 1
ATOM 847 N N . ASP A 1 105 ? 10.575 3.079 -28.134 1.00 89.31 105 ASP A N 1
ATOM 848 C CA . ASP A 1 105 ? 9.386 3.821 -27.738 1.00 89.31 105 ASP A CA 1
ATOM 849 C C . ASP A 1 105 ? 8.917 3.393 -26.350 1.00 89.31 105 ASP A C 1
ATOM 851 O O . ASP A 1 105 ? 9.003 2.216 -25.983 1.00 89.31 105 ASP A O 1
ATOM 855 N N . CYS A 1 106 ? 8.373 4.342 -25.590 1.00 90.81 106 CYS A N 1
ATOM 856 C CA . CYS A 1 106 ? 7.664 3.992 -24.371 1.00 90.81 106 CYS A CA 1
ATOM 857 C C . CYS A 1 106 ? 6.479 3.084 -24.721 1.00 90.81 106 CYS A C 1
ATOM 859 O O . CYS A 1 106 ? 5.693 3.443 -25.606 1.00 90.81 106 CYS A O 1
ATOM 861 N N . PRO A 1 107 ? 6.347 1.906 -24.083 1.00 92.62 107 PRO A N 1
ATOM 862 C CA . PRO A 1 107 ? 5.201 1.040 -24.317 1.00 92.62 107 PRO A CA 1
ATOM 863 C C . PRO A 1 107 ? 3.905 1.745 -23.906 1.00 92.62 107 PRO A C 1
ATOM 865 O O . PRO A 1 107 ? 3.912 2.636 -23.054 1.00 92.62 107 PRO A O 1
ATOM 868 N N . ALA A 1 108 ? 2.786 1.330 -24.499 1.00 93.69 108 ALA A N 1
ATOM 869 C CA . ALA A 1 108 ? 1.473 1.857 -24.140 1.00 93.69 108 ALA A CA 1
ATOM 870 C C . ALA A 1 108 ? 1.198 1.687 -22.634 1.00 93.69 108 ALA A C 1
ATOM 872 O O . ALA A 1 108 ? 1.603 0.687 -22.039 1.00 93.69 108 ALA A O 1
ATOM 873 N N . GLY A 1 109 ? 0.545 2.677 -22.027 1.00 92.81 109 GLY A N 1
ATOM 874 C CA . GLY A 1 109 ? 0.398 2.792 -20.573 1.00 92.81 109 GLY A CA 1
ATOM 875 C C . GLY A 1 109 ? 1.600 3.412 -19.857 1.00 92.81 109 GLY A C 1
ATOM 876 O O . GLY A 1 109 ? 1.567 3.606 -18.641 1.00 92.81 109 GLY A O 1
ATOM 877 N N . THR A 1 110 ? 2.661 3.758 -20.587 1.00 93.88 110 THR A N 1
ATOM 878 C CA . THR A 1 110 ? 3.792 4.528 -20.066 1.00 93.88 110 THR A CA 1
ATOM 879 C C . THR A 1 110 ? 4.068 5.748 -20.935 1.00 93.88 110 THR A C 1
ATOM 881 O O . THR A 1 110 ? 3.628 5.831 -22.083 1.00 93.88 110 THR A O 1
ATOM 884 N N . TYR A 1 111 ? 4.786 6.716 -20.383 1.00 94.94 111 TYR A N 1
ATOM 885 C CA . TYR A 1 111 ? 5.124 7.954 -21.062 1.00 94.94 111 TYR A CA 1
ATOM 886 C C . TYR A 1 111 ? 6.497 8.460 -20.635 1.00 94.94 111 TYR A C 1
ATOM 888 O O . TYR A 1 111 ? 6.989 8.140 -19.551 1.00 94.94 111 TYR A O 1
ATOM 896 N N . ASN A 1 112 ? 7.129 9.277 -21.469 1.00 93.94 112 ASN A N 1
ATOM 897 C CA . ASN A 1 112 ? 8.340 9.983 -21.074 1.00 93.94 112 ASN A CA 1
ATOM 898 C C . ASN A 1 112 ? 8.319 11.432 -21.582 1.00 93.94 112 ASN A C 1
ATOM 900 O O . ASN A 1 112 ? 8.491 11.648 -22.782 1.00 93.94 112 ASN A O 1
ATOM 904 N N . PRO A 1 113 ? 8.171 12.428 -20.690 1.00 93.69 113 PRO A N 1
ATOM 905 C CA . PRO A 1 113 ? 8.155 13.829 -21.091 1.00 93.69 113 PRO A CA 1
ATOM 906 C C . PRO A 1 113 ? 9.566 14.407 -21.286 1.00 93.69 113 PRO A C 1
ATOM 908 O O . PRO A 1 113 ? 9.701 15.507 -21.818 1.00 93.69 113 PRO A O 1
ATOM 911 N N . TYR A 1 114 ? 10.623 13.706 -20.849 1.00 90.75 114 TYR A N 1
ATOM 912 C CA . TYR A 1 114 ? 11.979 14.254 -20.795 1.00 90.75 114 TYR A CA 1
ATOM 913 C C . TYR A 1 114 ? 12.919 13.597 -21.820 1.00 90.75 114 TYR A C 1
ATOM 915 O O . TYR A 1 114 ? 13.156 12.382 -21.763 1.00 90.75 114 TYR A O 1
ATOM 923 N N . PRO A 1 115 ? 13.520 14.373 -22.741 1.00 85.12 115 PRO A N 1
ATOM 924 C CA . PRO A 1 115 ? 14.514 13.843 -23.666 1.00 85.12 115 PRO A CA 1
ATOM 925 C C . PRO A 1 115 ? 15.743 13.327 -22.904 1.00 85.12 115 PRO A C 1
ATOM 927 O O . PRO A 1 115 ? 16.186 13.927 -21.929 1.00 85.12 115 PRO A O 1
ATOM 930 N N . GLY A 1 116 ? 16.294 12.195 -23.349 1.00 80.00 116 GLY A N 1
ATOM 931 C CA . GLY A 1 116 ? 17.455 11.561 -22.713 1.00 80.00 116 GLY A CA 1
ATOM 932 C C . GLY A 1 116 ? 17.148 10.722 -21.466 1.00 80.00 116 GLY A C 1
ATOM 933 O O . GLY A 1 116 ? 18.077 10.155 -20.894 1.00 80.00 116 GLY A O 1
ATOM 934 N N . SER A 1 117 ? 15.879 10.597 -21.051 1.00 83.50 117 SER A N 1
ATOM 935 C CA . SER A 1 117 ? 15.504 9.666 -19.976 1.00 83.50 117 SER A CA 1
ATOM 936 C C . SER A 1 117 ? 15.836 8.221 -20.358 1.00 83.50 117 SER A C 1
ATOM 938 O O . SER A 1 117 ? 15.606 7.790 -21.489 1.00 83.50 117 SER A O 1
ATOM 940 N N . SER A 1 118 ? 16.348 7.459 -19.393 1.00 81.94 118 SER A N 1
ATOM 941 C CA . SER A 1 118 ? 16.651 6.032 -19.541 1.00 81.94 118 SER A CA 1
ATOM 942 C C . SER A 1 118 ? 15.453 5.123 -19.244 1.00 81.94 118 SER A C 1
ATOM 944 O O . SER A 1 118 ? 15.549 3.909 -19.428 1.00 81.94 118 SER A O 1
ATOM 946 N N . SER A 1 119 ? 14.330 5.688 -18.789 1.00 84.81 119 SER A N 1
ATOM 947 C CA . SER A 1 119 ? 13.114 4.950 -18.444 1.00 84.81 119 SER A CA 1
ATOM 948 C C . SER A 1 119 ? 11.836 5.743 -18.737 1.00 84.81 119 SER A C 1
ATOM 950 O O . SER A 1 119 ? 11.833 6.978 -18.781 1.00 84.81 119 SER A O 1
ATOM 952 N N . CYS A 1 120 ? 10.740 5.005 -18.931 1.00 90.38 120 CYS A N 1
ATOM 953 C CA . CYS A 1 120 ? 9.391 5.545 -19.079 1.00 90.38 120 CYS A CA 1
ATOM 954 C C . CYS A 1 120 ? 8.661 5.512 -17.733 1.00 90.38 120 CYS A C 1
ATOM 956 O O . CYS A 1 120 ? 8.813 4.567 -16.957 1.00 90.38 120 CYS A O 1
ATOM 958 N N . LYS A 1 121 ? 7.859 6.542 -17.467 1.00 91.88 121 LYS A N 1
ATOM 959 C CA . LYS A 1 121 ? 6.982 6.640 -16.298 1.00 91.88 121 LYS A CA 1
ATOM 960 C C . LYS A 1 121 ? 5.651 5.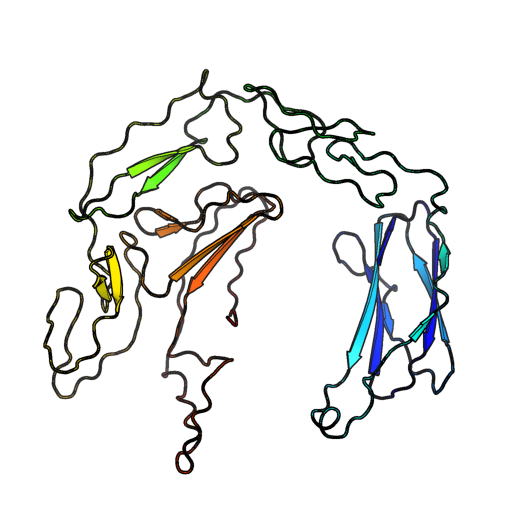953 -16.586 1.00 91.88 121 LYS A C 1
ATOM 962 O O . LYS A 1 121 ? 5.157 6.014 -17.705 1.00 91.88 121 LYS A O 1
ATOM 967 N N . VAL A 1 122 ? 5.068 5.307 -15.583 1.00 90.69 122 VAL A N 1
ATOM 968 C CA . VAL A 1 122 ? 3.761 4.644 -15.696 1.00 90.69 122 VAL A CA 1
ATOM 969 C C . VAL A 1 122 ? 2.645 5.690 -15.609 1.00 90.69 122 VAL A C 1
ATOM 971 O O . VAL A 1 122 ? 2.739 6.618 -14.803 1.00 90.69 122 VAL A O 1
ATOM 974 N N . CYS A 1 123 ? 1.608 5.556 -16.439 1.00 91.12 123 CYS A N 1
ATOM 975 C CA . CYS A 1 123 ? 0.404 6.379 -16.325 1.00 91.12 123 CYS A CA 1
ATOM 976 C C . CYS A 1 123 ? -0.346 6.074 -15.028 1.00 91.12 123 CYS A C 1
ATOM 978 O O . CYS A 1 123 ? -0.498 4.909 -14.669 1.00 91.12 123 CYS A O 1
ATOM 980 N N . GLN A 1 124 ? -0.809 7.117 -14.340 1.00 89.62 124 GLN A N 1
ATOM 981 C CA . GLN A 1 124 ? -1.580 6.991 -13.101 1.00 89.62 124 GLN A CA 1
ATOM 982 C C . GLN A 1 124 ? -3.001 6.479 -13.379 1.00 89.62 124 GLN A C 1
ATOM 984 O O . GLN A 1 124 ? -3.429 6.400 -14.536 1.00 89.62 124 GLN A O 1
ATOM 989 N N . GLU A 1 125 ? -3.736 6.127 -12.326 1.00 85.88 125 GLU A N 1
ATOM 990 C CA . GLU A 1 125 ? -5.155 5.779 -12.438 1.00 85.88 125 GLU A CA 1
ATOM 991 C C . GLU A 1 125 ? -5.963 6.868 -13.158 1.00 85.88 125 GLU A C 1
ATOM 993 O O . GLU A 1 125 ? -5.616 8.050 -13.138 1.00 85.88 125 GLU A O 1
ATOM 998 N N . ASN A 1 126 ? -7.029 6.456 -13.844 1.00 89.44 126 ASN A N 1
ATOM 999 C CA . ASN A 1 126 ? -7.870 7.324 -14.674 1.00 89.44 126 ASN A CA 1
ATOM 1000 C C . ASN A 1 126 ? -7.116 8.090 -15.778 1.00 89.44 126 ASN A C 1
ATOM 1002 O O . ASN A 1 126 ? -7.658 9.032 -16.360 1.00 89.44 126 ASN A O 1
ATOM 1006 N N . THR A 1 127 ? -5.891 7.669 -16.113 1.00 93.06 127 THR A N 1
ATOM 1007 C CA . THR A 1 127 ? -5.143 8.138 -17.281 1.00 93.06 127 THR A CA 1
ATOM 1008 C C . THR A 1 127 ? -4.664 6.978 -18.155 1.00 93.06 127 THR A C 1
ATOM 1010 O O . THR A 1 127 ? -4.562 5.831 -17.710 1.00 93.06 127 THR A O 1
ATOM 1013 N N . TYR A 1 128 ? -4.390 7.250 -19.427 1.00 95.31 128 TYR A N 1
ATOM 1014 C CA . TYR A 1 128 ? -3.898 6.257 -20.377 1.00 95.31 128 TYR A CA 1
ATOM 1015 C C . TYR A 1 128 ? -2.899 6.865 -21.360 1.00 95.31 128 TYR A C 1
ATOM 1017 O O . TYR A 1 128 ? -2.861 8.078 -21.564 1.00 95.31 128 TYR A O 1
ATOM 1025 N N . SER A 1 129 ? -2.101 6.022 -22.010 1.00 97.31 129 SER A N 1
ATOM 1026 C CA . SER A 1 129 ? -1.234 6.460 -23.103 1.00 97.31 129 SER A CA 1
ATOM 1027 C C . SER A 1 129 ? -1.099 5.399 -24.189 1.00 97.31 129 SER A C 1
ATOM 1029 O O . SER A 1 129 ? -1.050 4.196 -23.917 1.00 97.31 129 SER A O 1
ATOM 1031 N N . ALA A 1 130 ? -0.998 5.850 -25.438 1.00 95.50 130 ALA A N 1
ATOM 1032 C CA . ALA A 1 130 ? -0.557 4.998 -26.534 1.00 95.50 130 ALA A CA 1
ATOM 1033 C C . ALA A 1 130 ? 0.957 4.728 -26.434 1.00 95.50 130 ALA A C 1
ATOM 1035 O O . ALA A 1 130 ? 1.673 5.359 -25.655 1.00 95.50 130 ALA A O 1
ATOM 1036 N N . ALA A 1 131 ? 1.460 3.788 -27.236 1.00 94.06 131 ALA A N 1
ATOM 1037 C CA . ALA A 1 131 ? 2.903 3.645 -27.398 1.00 94.06 131 ALA A CA 1
ATOM 1038 C C . ALA A 1 131 ? 3.499 4.938 -27.983 1.00 94.06 131 ALA A C 1
ATOM 1040 O O . ALA A 1 131 ? 2.818 5.644 -28.726 1.00 94.06 131 ALA A O 1
ATOM 1041 N N . HIS A 1 132 ? 4.763 5.224 -27.665 1.00 93.25 132 HIS A N 1
ATOM 1042 C CA . HIS A 1 132 ? 5.447 6.457 -28.075 1.00 93.25 132 HIS A CA 1
ATOM 1043 C C . HIS A 1 132 ? 4.803 7.740 -27.504 1.00 93.25 132 HIS A C 1
ATOM 1045 O O . HIS A 1 132 ? 4.810 8.791 -28.138 1.00 93.25 132 HIS A O 1
ATOM 1051 N N . SER A 1 133 ? 4.244 7.678 -26.290 1.00 94.81 133 SER A N 1
ATOM 1052 C CA . SER A 1 133 ? 3.666 8.864 -25.649 1.00 94.81 133 SER A CA 1
ATOM 1053 C C . SER A 1 133 ? 4.672 9.641 -24.797 1.00 94.81 133 SER A C 1
ATOM 1055 O O . SER A 1 133 ? 5.524 9.068 -24.110 1.00 94.81 133 SER A O 1
ATOM 1057 N N . ASN A 1 134 ? 4.532 10.964 -24.794 1.00 94.94 134 ASN A N 1
ATOM 1058 C CA . ASN A 1 134 ? 5.254 11.888 -23.920 1.00 94.94 134 ASN A CA 1
ATOM 1059 C C . ASN A 1 134 ? 4.404 12.392 -22.740 1.00 94.94 134 ASN A C 1
ATOM 1061 O O . ASN A 1 134 ? 4.938 13.091 -21.883 1.00 94.94 134 ASN A O 1
ATOM 1065 N N . GLU A 1 135 ? 3.125 12.019 -22.672 1.00 96.00 135 GLU A N 1
ATOM 1066 C CA . GLU A 1 135 ? 2.198 12.323 -21.574 1.00 96.00 135 GLU A CA 1
ATOM 1067 C C . GLU A 1 135 ? 1.122 11.233 -21.407 1.00 96.00 135 GLU A C 1
ATOM 1069 O O . GLU A 1 135 ? 1.003 10.327 -22.237 1.00 96.00 135 GLU A O 1
ATOM 1074 N N . CYS A 1 136 ? 0.346 11.301 -20.326 1.00 96.75 136 CYS A N 1
ATOM 1075 C CA . CYS A 1 136 ? -0.842 10.468 -20.134 1.00 96.75 136 CYS A CA 1
ATOM 1076 C C . CYS A 1 136 ? -2.090 11.332 -20.285 1.00 96.75 136 CYS A C 1
ATOM 1078 O O . CYS A 1 136 ? -2.165 12.422 -19.719 1.00 96.75 136 CYS A O 1
ATOM 1080 N N . LEU A 1 137 ? -3.067 10.831 -21.031 1.00 96.75 137 LEU A N 1
ATOM 1081 C CA . LEU A 1 137 ? -4.337 11.500 -21.271 1.00 96.75 137 LEU A CA 1
ATOM 1082 C C . LEU A 1 137 ? -5.371 11.051 -20.232 1.00 96.75 137 LEU A C 1
ATOM 1084 O O . LEU A 1 137 ? -5.399 9.865 -19.898 1.00 96.75 137 LEU A O 1
ATOM 1088 N N . PRO A 1 138 ? -6.221 11.956 -19.717 1.00 95.81 138 PRO A N 1
ATOM 1089 C CA . PRO A 1 138 ? -7.273 11.592 -18.776 1.00 95.81 138 PRO A CA 1
ATOM 1090 C C . PRO A 1 138 ? -8.389 10.788 -19.457 1.00 95.81 138 PRO A C 1
ATOM 1092 O O . PRO A 1 138 ? -8.708 11.009 -20.627 1.00 95.81 138 PRO A O 1
ATOM 1095 N N . CYS A 1 139 ? -9.008 9.880 -18.706 1.00 93.06 139 CYS A N 1
ATOM 1096 C CA . CYS A 1 139 ? -10.239 9.206 -19.109 1.00 93.06 139 CYS A CA 1
ATOM 1097 C C . CYS A 1 139 ? -11.445 10.153 -19.053 1.00 93.06 139 CYS A C 1
ATOM 1099 O O . CYS A 1 139 ? -11.460 11.127 -18.297 1.00 93.06 139 CYS A O 1
ATOM 1101 N N . SER A 1 140 ? -12.474 9.863 -19.854 1.00 91.38 140 SER A N 1
ATOM 1102 C CA . SER A 1 140 ? -13.755 10.571 -19.758 1.00 91.38 140 SER A CA 1
ATOM 1103 C C . SER A 1 140 ? -14.475 10.241 -18.442 1.00 91.38 140 SER A C 1
ATOM 1105 O O . SER A 1 140 ? -14.190 9.231 -17.807 1.00 91.38 140 SER A O 1
ATOM 1107 N N . SER A 1 141 ? -15.448 11.057 -18.024 1.00 86.12 141 SER A N 1
ATOM 1108 C CA . SER A 1 141 ? -16.159 10.865 -16.744 1.00 86.12 141 SER A CA 1
ATOM 1109 C C . SER A 1 141 ? -16.980 9.569 -16.645 1.00 86.12 141 SER A C 1
ATOM 1111 O O . SER A 1 141 ? -17.395 9.197 -15.551 1.00 86.12 141 SER A O 1
ATOM 1113 N N . SER A 1 142 ? -17.234 8.894 -17.768 1.00 88.19 142 SER A N 1
ATOM 1114 C CA . SER A 1 142 ? -17.924 7.600 -17.844 1.00 88.19 142 SER A CA 1
ATOM 1115 C C . SER A 1 142 ? -16.973 6.415 -18.038 1.00 88.19 142 SER A C 1
ATOM 1117 O O . SER A 1 142 ? -17.422 5.294 -18.285 1.00 88.19 142 SER A O 1
ATOM 1119 N N . GLU A 1 143 ? -15.665 6.650 -17.988 1.00 91.50 143 GLU A N 1
ATOM 1120 C CA . GLU A 1 143 ? -14.630 5.648 -18.202 1.00 91.50 143 GLU A CA 1
ATOM 1121 C C . GLU A 1 143 ? -13.599 5.692 -17.075 1.00 91.50 143 GLU A C 1
ATOM 1123 O O . GLU A 1 143 ? -13.373 6.721 -16.448 1.00 91.50 143 GLU A O 1
ATOM 1128 N N . TYR A 1 144 ? -12.934 4.568 -16.844 1.00 89.69 144 TYR A N 1
ATOM 1129 C CA . TYR A 1 144 ? -11.861 4.442 -15.869 1.00 89.69 144 TYR A CA 1
ATOM 1130 C C . TYR A 1 144 ? -10.660 3.731 -16.484 1.00 89.69 144 TYR A C 1
ATOM 1132 O O . TYR A 1 144 ? -10.769 3.012 -17.483 1.00 89.69 144 TYR A O 1
ATOM 1140 N N . SER A 1 145 ? -9.496 3.885 -15.869 1.00 90.38 145 SER A N 1
ATOM 1141 C CA . SER A 1 145 ? -8.318 3.096 -16.211 1.00 90.38 145 SER A CA 1
ATOM 1142 C C . SER A 1 145 ? -7.508 2.779 -14.963 1.00 90.38 145 SER A C 1
ATOM 1144 O O . SER A 1 145 ? -7.445 3.566 -14.020 1.00 90.38 145 SER A O 1
ATOM 1146 N N . ARG A 1 146 ? -6.878 1.604 -14.957 1.00 85.81 146 ARG A N 1
ATOM 1147 C CA . ARG A 1 146 ? -5.898 1.247 -13.925 1.00 85.81 146 ARG A CA 1
ATOM 1148 C C . ARG A 1 146 ? -4.539 1.872 -14.255 1.00 85.81 146 ARG A C 1
ATOM 1150 O O . ARG A 1 146 ? -4.290 2.143 -15.437 1.00 85.81 146 ARG A O 1
ATOM 1157 N N . PRO A 1 147 ? -3.637 2.035 -13.276 1.00 87.19 147 PRO A N 1
ATOM 1158 C CA . PRO A 1 147 ? -2.270 2.449 -13.555 1.00 87.19 147 PRO A CA 1
ATOM 1159 C C . PRO A 1 147 ? -1.630 1.593 -14.659 1.00 87.19 147 PRO A C 1
ATOM 1161 O O . PRO A 1 147 ? -1.784 0.372 -14.692 1.00 87.19 147 PRO A O 1
ATOM 1164 N N . GLY A 1 148 ? -0.945 2.237 -15.601 1.00 88.81 148 GLY A N 1
ATOM 1165 C CA . GLY A 1 148 ? -0.299 1.550 -16.721 1.00 88.81 148 GLY A CA 1
ATOM 1166 C C . GLY A 1 148 ? -1.234 1.098 -17.846 1.00 88.81 148 GLY A C 1
ATOM 1167 O O . GLY A 1 148 ? -0.849 0.261 -18.663 1.00 88.81 148 GLY A O 1
ATOM 1168 N N . SER A 1 149 ? -2.461 1.618 -17.916 1.00 91.44 149 SER A N 1
ATOM 1169 C CA . SER A 1 149 ? -3.407 1.236 -18.969 1.00 91.44 149 SER A CA 1
ATOM 1170 C C . SER A 1 149 ? -3.100 1.897 -20.314 1.00 91.44 149 SER A C 1
ATOM 1172 O O . SER A 1 149 ? -2.881 3.101 -20.412 1.00 91.44 149 SER A O 1
ATOM 1174 N N . ALA A 1 150 ? -3.189 1.114 -21.390 1.00 94.19 150 ALA A N 1
ATOM 1175 C CA . ALA A 1 150 ? -3.070 1.607 -22.764 1.00 94.19 150 ALA A CA 1
ATOM 1176 C C . ALA A 1 150 ? -4.320 2.358 -23.267 1.00 94.19 150 ALA A C 1
ATOM 1178 O O . ALA A 1 150 ? -4.269 3.032 -24.293 1.00 94.19 150 ALA A O 1
ATOM 1179 N N . LYS A 1 151 ? -5.460 2.185 -22.589 1.00 95.12 151 LYS A N 1
ATOM 1180 C CA . LYS A 1 151 ? -6.759 2.775 -22.933 1.00 95.12 151 LYS A CA 1
ATOM 1181 C C . LYS A 1 151 ? -7.677 2.812 -21.713 1.00 95.12 151 LYS A C 1
ATOM 1183 O O . LYS A 1 151 ? -7.492 2.022 -20.787 1.00 95.12 151 LYS A O 1
ATOM 1188 N N . CYS A 1 152 ? -8.688 3.670 -21.756 1.00 94.88 152 CYS A N 1
ATOM 1189 C CA . CYS A 1 152 ? -9.767 3.678 -20.775 1.00 94.88 152 CYS A CA 1
ATOM 1190 C C . CYS A 1 152 ? -10.798 2.575 -21.058 1.00 94.88 152 CYS A C 1
ATOM 1192 O O . CYS A 1 152 ? -10.913 2.065 -22.176 1.00 94.88 152 CYS A O 1
ATOM 1194 N N . THR A 1 153 ? -11.519 2.183 -20.014 1.00 93.19 153 THR A N 1
ATOM 1195 C CA . THR A 1 153 ? -12.586 1.179 -20.027 1.00 93.19 153 THR A CA 1
ATOM 1196 C C . THR A 1 153 ? -13.879 1.838 -19.570 1.00 93.19 153 THR A C 1
ATOM 1198 O O . THR A 1 153 ? -13.875 2.586 -18.599 1.00 93.19 153 THR A O 1
ATOM 1201 N N . VAL A 1 154 ? -14.991 1.560 -20.250 1.00 93.06 154 VAL A N 1
ATOM 1202 C CA . VAL A 1 154 ? -16.305 2.105 -19.879 1.00 93.06 154 VAL A CA 1
ATOM 1203 C C . VAL A 1 154 ? -16.730 1.571 -18.512 1.00 93.06 154 VAL A C 1
ATOM 1205 O O . VAL A 1 154 ? -16.649 0.368 -18.259 1.00 93.06 154 VAL A O 1
ATOM 1208 N N . MET A 1 155 ? -17.186 2.466 -17.637 1.00 91.69 155 MET A N 1
ATOM 1209 C CA . MET A 1 155 ? -17.704 2.111 -16.319 1.00 91.69 155 MET A CA 1
ATOM 1210 C C . MET A 1 155 ? -19.063 1.410 -16.443 1.00 91.69 155 MET A C 1
ATOM 1212 O O . MET A 1 155 ? -19.968 1.892 -17.127 1.00 91.69 155 MET A O 1
ATOM 1216 N N . ALA A 1 156 ? -19.228 0.292 -15.738 1.00 92.12 156 ALA A N 1
ATOM 1217 C CA . ALA A 1 156 ? -20.530 -0.349 -15.567 1.00 92.12 156 ALA A CA 1
ATOM 1218 C C . ALA A 1 156 ? -21.389 0.419 -14.537 1.00 92.12 156 ALA A C 1
ATOM 1220 O O . ALA A 1 156 ? -20.837 1.181 -13.738 1.00 92.12 156 ALA A O 1
ATOM 1221 N N . PRO A 1 157 ? -22.723 0.236 -14.514 1.00 92.56 157 PRO A N 1
ATOM 1222 C CA . PRO A 1 157 ? -23.566 0.774 -13.448 1.00 92.56 157 PRO A CA 1
ATOM 1223 C C . PRO A 1 157 ? -23.109 0.300 -12.067 1.00 92.56 157 PRO A C 1
ATOM 1225 O O . PRO A 1 157 ? -22.839 -0.887 -11.893 1.00 92.56 157 PRO A O 1
ATOM 1228 N N . CYS A 1 158 ? -23.056 1.209 -11.091 1.00 92.75 158 CYS A N 1
ATOM 1229 C CA . CYS A 1 158 ? -22.759 0.833 -9.710 1.00 92.75 158 CYS A CA 1
ATOM 1230 C C . CYS A 1 158 ? -23.813 -0.123 -9.139 1.00 92.75 158 CYS A C 1
ATOM 1232 O O . CYS A 1 158 ? -25.018 0.039 -9.361 1.00 92.75 158 CYS A O 1
ATOM 1234 N N . THR A 1 159 ? -23.345 -1.085 -8.354 1.00 91.81 159 THR A N 1
ATOM 1235 C CA . THR A 1 159 ? -24.124 -2.116 -7.669 1.00 91.81 159 THR A CA 1
ATOM 1236 C C . THR A 1 159 ? -23.903 -2.053 -6.157 1.00 91.81 159 THR A C 1
ATOM 1238 O O . THR A 1 159 ? -23.049 -1.320 -5.661 1.00 91.81 159 THR A O 1
ATOM 1241 N N . GLN A 1 160 ? -24.658 -2.853 -5.400 1.00 88.75 160 GLN A N 1
ATOM 1242 C CA . GLN A 1 160 ? -24.508 -2.951 -3.944 1.00 88.75 160 GLN A CA 1
ATOM 1243 C C . GLN A 1 160 ? -23.141 -3.505 -3.498 1.00 88.75 160 GLN A C 1
ATOM 1245 O O . GLN A 1 160 ? -22.756 -3.311 -2.351 1.00 88.75 160 GLN A O 1
ATOM 1250 N N . ASN A 1 161 ? -22.395 -4.153 -4.397 1.00 86.50 161 ASN A N 1
ATOM 1251 C CA . ASN A 1 161 ? -21.057 -4.672 -4.111 1.00 86.50 161 ASN A CA 1
ATOM 1252 C C . ASN A 1 161 ? -19.953 -3.620 -4.295 1.00 86.50 161 ASN A C 1
ATOM 1254 O O . ASN A 1 161 ? -18.805 -3.893 -3.960 1.00 86.50 161 ASN A O 1
ATOM 1258 N N . ASP A 1 162 ? -20.282 -2.447 -4.844 1.00 87.31 162 ASP A N 1
ATOM 1259 C CA . ASP A 1 162 ? -19.308 -1.395 -5.153 1.00 87.31 162 ASP A CA 1
ATOM 1260 C C . ASP A 1 162 ? -19.170 -0.363 -4.019 1.00 87.31 162 ASP A C 1
ATOM 1262 O O . ASP A 1 162 ? -18.320 0.527 -4.082 1.00 87.31 162 ASP A O 1
ATOM 1266 N N . TYR A 1 163 ? -19.980 -0.475 -2.963 1.00 88.44 163 TYR A N 1
ATOM 1267 C CA . TYR A 1 163 ? -19.893 0.356 -1.765 1.00 88.44 163 TYR A CA 1
ATOM 1268 C C . TYR A 1 163 ? -19.758 -0.493 -0.498 1.00 88.44 163 TYR A C 1
ATOM 1270 O O . TYR A 1 163 ? -20.202 -1.636 -0.438 1.00 88.44 163 TYR A O 1
ATOM 1278 N N . MET A 1 164 ? -19.174 0.092 0.544 1.00 86.06 164 MET A N 1
ATOM 1279 C CA . MET A 1 164 ? -19.042 -0.518 1.868 1.00 86.06 164 MET A CA 1
ATOM 1280 C C . MET A 1 164 ? -19.596 0.411 2.947 1.00 86.06 164 MET A C 1
ATOM 1282 O O . MET A 1 164 ? -19.656 1.632 2.756 1.00 86.06 164 MET A O 1
ATOM 1286 N N . SER A 1 165 ? -19.984 -0.155 4.088 1.00 85.81 165 SER A N 1
ATOM 1287 C CA . SER A 1 165 ? -20.297 0.640 5.274 1.00 85.81 165 SER A CA 1
ATOM 1288 C C . SER A 1 165 ? -19.048 0.916 6.095 1.00 85.81 165 SER A C 1
ATOM 1290 O O . SER A 1 165 ? -18.101 0.142 6.061 1.00 85.81 165 SER A O 1
ATOM 1292 N N . TYR A 1 166 ? -19.073 1.992 6.868 1.00 84.12 166 TYR A N 1
ATOM 1293 C CA . TYR A 1 166 ? -18.074 2.278 7.889 1.00 84.12 166 TYR A CA 1
ATOM 1294 C C . TYR A 1 166 ? -18.721 3.037 9.047 1.00 84.12 166 TYR A C 1
ATOM 1296 O O . TYR A 1 166 ? -19.761 3.685 8.884 1.00 84.12 166 TYR A O 1
ATOM 1304 N N . TRP A 1 167 ? -18.101 2.969 10.221 1.00 85.06 167 TRP A N 1
ATOM 1305 C CA . TRP A 1 167 ? -18.558 3.700 11.396 1.00 85.06 167 TRP A CA 1
ATOM 1306 C C . TRP A 1 167 ? -17.809 5.020 11.546 1.00 85.06 167 TRP A C 1
ATOM 1308 O O . TRP A 1 167 ? -16.594 5.089 11.352 1.00 85.06 167 TRP A O 1
ATOM 1318 N N . THR A 1 168 ? -18.522 6.083 11.923 1.00 85.56 168 THR A N 1
ATOM 1319 C CA . THR A 1 168 ? -17.856 7.305 12.380 1.00 85.56 168 THR A CA 1
ATOM 1320 C C . THR A 1 168 ? -17.110 7.051 13.685 1.00 85.56 168 THR A C 1
ATOM 1322 O O . THR A 1 168 ? -17.528 6.203 14.482 1.00 85.56 168 THR A O 1
ATOM 1325 N N . PRO A 1 169 ? -16.079 7.860 13.983 1.00 83.31 169 PRO A N 1
ATOM 1326 C CA . PRO A 1 169 ? -15.657 8.054 15.360 1.00 83.31 169 PRO A CA 1
ATOM 1327 C C . PRO A 1 169 ? -16.856 8.439 16.233 1.00 83.31 169 PRO A C 1
ATOM 1329 O O . PRO A 1 169 ? -17.829 9.032 15.747 1.00 83.31 169 PRO A O 1
ATOM 1332 N N . CYS A 1 170 ? -16.779 8.115 17.519 1.00 87.00 170 CYS A N 1
ATOM 1333 C CA . CYS A 1 170 ? -17.743 8.623 18.481 1.00 87.00 170 CYS A CA 1
ATOM 1334 C C . CYS A 1 170 ? -17.718 10.159 18.492 1.00 87.00 170 CYS A C 1
ATOM 1336 O O . CYS A 1 170 ? -16.673 10.777 18.275 1.00 87.00 170 CYS A O 1
ATOM 1338 N N . ASP A 1 171 ? -18.860 10.769 18.779 1.00 86.94 171 ASP A N 1
ATOM 1339 C CA . ASP A 1 171 ? -19.004 12.203 19.009 1.00 86.94 171 ASP A CA 1
ATOM 1340 C C . ASP A 1 171 ? -18.923 12.563 20.505 1.00 86.94 171 ASP A C 1
ATOM 1342 O O . ASP A 1 171 ? -18.946 11.701 21.387 1.00 86.94 171 ASP A O 1
ATOM 1346 N N . SER A 1 172 ? -18.881 13.859 20.828 1.00 83.94 172 SER A N 1
ATOM 1347 C CA . SER A 1 172 ? -18.835 14.331 22.222 1.00 83.94 172 SER A CA 1
ATOM 1348 C C . SER A 1 172 ? -20.049 13.919 23.068 1.00 83.94 172 SER A C 1
ATOM 1350 O O . SER A 1 172 ? -20.011 14.053 24.290 1.00 83.94 172 SER A O 1
ATOM 1352 N N . THR A 1 173 ? -21.118 13.406 22.447 1.00 86.19 173 THR A N 1
ATOM 1353 C CA . THR A 1 173 ? -22.305 12.866 23.124 1.00 86.19 173 THR A CA 1
ATOM 1354 C C . THR A 1 173 ? -22.222 11.356 23.369 1.00 86.19 173 THR A C 1
ATOM 1356 O O . THR A 1 173 ? -23.154 10.775 23.928 1.00 86.19 173 THR A O 1
ATOM 1359 N N . GLY A 1 174 ? -21.111 10.721 22.983 1.00 86.44 174 GLY A N 1
ATOM 1360 C CA . GLY A 1 174 ? -20.880 9.289 23.129 1.00 86.44 174 GLY A CA 1
ATOM 1361 C C . GLY A 1 174 ? -21.670 8.450 22.129 1.00 86.44 174 GLY A C 1
ATOM 1362 O O . GLY A 1 174 ? -22.045 7.323 22.454 1.00 86.44 174 GLY A O 1
ATOM 1363 N N . LYS A 1 175 ? -21.968 8.987 20.940 1.00 90.25 175 LYS A N 1
ATOM 1364 C CA . LYS A 1 175 ? -22.688 8.279 19.875 1.00 90.25 175 LYS A CA 1
ATOM 1365 C C . LYS A 1 175 ? -21.851 8.175 18.609 1.00 90.25 175 LYS A C 1
ATOM 1367 O O . LYS A 1 175 ? -21.043 9.048 18.314 1.00 90.25 175 LYS A O 1
ATOM 1372 N N . ARG A 1 176 ? -22.076 7.112 17.839 1.00 88.56 176 ARG A N 1
ATOM 1373 C CA . ARG A 1 176 ? -21.494 6.903 16.507 1.00 88.56 176 ARG A CA 1
ATOM 1374 C C . ARG A 1 176 ? -22.580 6.589 15.489 1.00 88.56 176 ARG A C 1
ATOM 1376 O O . ARG A 1 176 ? -23.672 6.149 15.851 1.00 88.56 176 ARG A O 1
ATOM 1383 N N . GLN A 1 177 ? -22.286 6.810 14.215 1.00 91.00 177 GLN A N 1
ATOM 1384 C CA . GLN A 1 177 ? -23.226 6.584 13.124 1.00 91.00 177 GLN A CA 1
ATOM 1385 C C . GLN A 1 177 ? -22.599 5.707 12.042 1.00 91.00 177 GLN A C 1
ATOM 1387 O O . GLN A 1 177 ? -21.411 5.833 11.744 1.00 91.00 177 GLN A O 1
ATOM 1392 N N . LYS A 1 178 ? -23.405 4.830 11.441 1.00 89.81 178 LYS A N 1
ATOM 1393 C CA . LYS A 1 178 ? -22.992 4.026 10.292 1.00 89.81 178 LYS A CA 1
ATOM 1394 C C . LYS A 1 178 ? -23.310 4.760 8.994 1.00 89.81 178 LYS A C 1
ATOM 1396 O O . LYS A 1 178 ? -24.448 5.174 8.758 1.00 89.81 178 LYS A O 1
ATOM 1401 N N . LEU A 1 179 ? -22.281 4.925 8.173 1.00 90.00 179 LEU A N 1
ATOM 1402 C CA . LEU A 1 179 ? -22.307 5.598 6.877 1.00 90.00 179 LEU A CA 1
ATOM 1403 C C . LEU A 1 179 ? -21.895 4.622 5.778 1.00 90.00 179 LEU A C 1
ATOM 1405 O O . LEU A 1 179 ? -21.371 3.543 6.048 1.00 90.00 179 LEU A O 1
ATOM 1409 N N . TRP A 1 180 ? -22.111 5.033 4.534 1.00 89.81 180 TRP A N 1
ATOM 1410 C CA . TRP A 1 180 ? -21.760 4.268 3.346 1.00 89.81 180 TRP A CA 1
ATOM 1411 C C . TRP A 1 180 ? -20.823 5.080 2.460 1.00 89.81 180 TRP A C 1
ATOM 1413 O O . TRP A 1 180 ? -21.003 6.289 2.305 1.00 89.81 180 TRP A O 1
ATOM 1423 N N . LYS A 1 181 ? -19.823 4.417 1.880 1.00 87.69 181 LYS A N 1
ATOM 1424 C CA . LYS A 1 181 ? -18.868 5.013 0.939 1.00 87.69 181 LYS A CA 1
ATOM 1425 C C . LYS A 1 181 ? -18.566 4.056 -0.207 1.00 87.69 181 LYS A C 1
ATOM 1427 O O . LYS A 1 181 ? -18.623 2.840 -0.036 1.00 87.69 181 LYS A O 1
ATOM 1432 N N . TRP A 1 182 ? -18.213 4.605 -1.363 1.00 86.19 182 TRP A N 1
ATOM 1433 C CA . TRP A 1 182 ? -17.758 3.813 -2.505 1.00 86.19 182 TRP A CA 1
ATOM 1434 C C . TRP A 1 182 ? -16.378 3.214 -2.253 1.00 86.19 182 TRP A C 1
ATOM 1436 O O . TRP A 1 182 ? -15.504 3.867 -1.680 1.00 86.19 182 TRP A O 1
ATOM 1446 N N . ILE A 1 183 ? -16.190 1.983 -2.718 1.00 83.50 183 ILE A N 1
ATOM 1447 C CA . ILE A 1 183 ? -14.904 1.289 -2.692 1.00 83.50 183 ILE A CA 1
ATOM 1448 C C . ILE A 1 183 ? -13.962 1.975 -3.689 1.00 83.50 183 ILE A C 1
ATOM 1450 O O . ILE A 1 183 ? -14.357 2.266 -4.820 1.00 83.50 183 ILE A O 1
ATOM 1454 N N . GLN A 1 184 ? -12.726 2.252 -3.269 1.00 75.50 184 GLN A N 1
ATOM 1455 C CA . GLN A 1 184 ? -11.713 2.870 -4.126 1.00 75.50 184 GLN A CA 1
ATOM 1456 C C . GLN A 1 184 ? -10.812 1.812 -4.792 1.00 75.50 184 GLN A C 1
ATOM 1458 O O . GLN A 1 184 ? -10.509 0.799 -4.162 1.00 75.50 184 GLN A O 1
ATOM 1463 N N . PRO A 1 185 ? -10.353 2.042 -6.037 1.00 75.69 185 PRO A N 1
ATOM 1464 C CA . PRO A 1 185 ? -10.763 3.135 -6.919 1.00 75.69 185 PRO A CA 1
ATOM 1465 C C . PRO A 1 185 ? -12.203 2.935 -7.410 1.00 75.69 185 PRO A C 1
ATOM 1467 O O . PRO A 1 185 ? -12.622 1.819 -7.720 1.00 75.69 185 PRO A O 1
ATOM 1470 N N . LYS A 1 186 ? -12.971 4.023 -7.512 1.00 82.00 186 LYS A N 1
ATOM 1471 C CA . LYS A 1 186 ? -14.351 3.959 -8.008 1.00 82.00 186 LYS A CA 1
ATOM 1472 C C . LYS A 1 186 ? -14.368 3.648 -9.512 1.00 82.00 186 LYS A C 1
ATOM 1474 O O . LYS A 1 186 ? -14.136 4.522 -10.342 1.00 82.00 186 LYS A O 1
ATOM 1479 N N . ILE A 1 187 ? -14.691 2.403 -9.858 1.00 85.94 187 ILE A N 1
ATOM 1480 C CA . ILE A 1 187 ? -14.716 1.892 -11.244 1.00 85.94 187 ILE A CA 1
ATOM 1481 C C . ILE A 1 187 ? -16.123 1.801 -11.860 1.00 85.94 187 ILE A C 1
ATOM 1483 O O . ILE A 1 187 ? -16.289 1.284 -12.966 1.00 85.94 187 ILE A O 1
ATOM 1487 N N . CYS A 1 188 ? -17.142 2.273 -11.145 1.00 88.19 188 CYS A N 1
ATOM 1488 C CA . CYS A 1 188 ? -18.539 2.190 -11.555 1.00 88.19 188 CYS A CA 1
ATOM 1489 C C . CYS A 1 188 ? -19.169 3.580 -11.735 1.00 88.19 188 CYS A C 1
ATOM 1491 O O . CYS A 1 188 ? -18.734 4.574 -11.145 1.00 88.19 188 CYS A O 1
ATOM 1493 N N . ASN A 1 189 ? -20.220 3.646 -12.552 1.00 89.75 189 ASN A N 1
ATOM 1494 C CA . ASN A 1 189 ? -20.951 4.869 -12.849 1.00 89.75 189 ASN A CA 1
ATOM 1495 C C . ASN A 1 189 ? -22.198 4.998 -11.957 1.00 89.75 189 ASN A C 1
ATOM 1497 O O . ASN A 1 189 ? -23.144 4.214 -12.061 1.00 89.75 189 ASN A O 1
ATOM 1501 N N . GLU A 1 190 ? -22.202 6.030 -11.111 1.00 88.19 190 GLU A N 1
ATOM 1502 C CA . GLU A 1 190 ? -23.293 6.356 -10.179 1.00 88.19 190 GLU A CA 1
ATOM 1503 C C . GLU A 1 190 ? -24.542 6.908 -10.871 1.00 88.19 190 GLU A C 1
ATOM 1505 O O . GLU A 1 190 ? -25.643 6.746 -10.361 1.00 88.19 190 GLU A O 1
ATOM 1510 N N . GLN A 1 191 ? -24.401 7.558 -12.032 1.00 85.94 191 GLN A N 1
ATOM 1511 C CA . GLN A 1 191 ? -25.526 8.215 -12.711 1.00 85.94 191 GLN A CA 1
ATOM 1512 C C . GLN A 1 191 ? -26.540 7.213 -13.269 1.00 85.94 191 GLN A C 1
ATOM 1514 O O . GLN A 1 191 ? -27.698 7.558 -13.493 1.00 85.94 191 GLN A O 1
ATOM 1519 N N . ILE A 1 192 ? -26.089 5.985 -13.521 1.00 88.00 192 ILE A N 1
ATOM 1520 C CA . ILE A 1 192 ? -26.877 4.905 -14.122 1.00 88.00 192 ILE A CA 1
ATOM 1521 C C . ILE A 1 192 ? -27.033 3.698 -13.185 1.00 88.00 192 ILE A C 1
ATOM 1523 O O . ILE A 1 192 ? -27.641 2.705 -13.580 1.00 88.00 192 ILE A O 1
ATOM 1527 N N . GLY A 1 193 ? -26.459 3.759 -11.980 1.00 88.50 193 GLY A N 1
ATOM 1528 C CA . GLY A 1 193 ? -26.420 2.666 -11.008 1.00 88.50 193 GLY A CA 1
ATOM 1529 C C . GLY A 1 193 ? -27.226 2.948 -9.742 1.00 88.50 193 GLY A C 1
ATOM 1530 O O . GLY A 1 193 ? -28.069 3.844 -9.695 1.00 88.50 193 GLY A O 1
ATOM 1531 N N . VAL A 1 194 ? -26.958 2.160 -8.701 1.00 92.06 194 VAL A N 1
ATOM 1532 C CA . VAL A 1 194 ? -27.514 2.403 -7.364 1.00 92.06 194 VAL A CA 1
ATOM 1533 C C . VAL A 1 194 ? -26.878 3.639 -6.724 1.00 92.06 194 VAL A C 1
ATOM 1535 O O . VAL A 1 194 ? -25.724 3.972 -6.992 1.00 92.06 194 VAL A O 1
ATOM 1538 N N . THR A 1 195 ? -27.619 4.304 -5.843 1.00 91.44 195 THR A N 1
ATOM 1539 C CA . THR A 1 195 ? -27.104 5.386 -4.996 1.00 91.44 195 THR A CA 1
ATOM 1540 C C . THR A 1 195 ? -26.670 4.841 -3.640 1.00 91.44 195 THR A C 1
ATOM 1542 O O . THR A 1 195 ? -27.218 3.839 -3.176 1.00 91.44 195 THR A O 1
ATOM 1545 N N . LEU A 1 196 ? -25.737 5.524 -2.969 1.00 92.50 196 LEU A N 1
ATOM 1546 C CA . LEU A 1 196 ? -25.369 5.171 -1.597 1.00 92.50 196 LEU A CA 1
ATOM 1547 C C . LEU A 1 196 ? -26.605 5.199 -0.678 1.00 92.50 196 LEU A C 1
ATOM 1549 O O . LEU A 1 196 ? -27.420 6.123 -0.788 1.00 92.50 196 LEU A O 1
ATOM 1553 N N . PRO A 1 197 ? -26.755 4.219 0.230 1.00 93.38 197 PRO A N 1
ATOM 1554 C CA . PRO A 1 197 ? -27.828 4.242 1.213 1.00 93.38 197 PRO A CA 1
ATOM 1555 C C . PRO A 1 197 ? -27.727 5.451 2.152 1.00 93.38 197 PRO A C 1
ATOM 1557 O O . PRO A 1 197 ? -26.646 5.998 2.386 1.00 93.38 197 PRO A O 1
ATOM 1560 N N . ALA A 1 198 ? -28.863 5.847 2.728 1.00 93.62 198 ALA A N 1
ATOM 1561 C CA . ALA A 1 198 ? -28.895 6.899 3.737 1.00 93.62 198 ALA A CA 1
ATOM 1562 C C . ALA A 1 198 ? -28.148 6.468 5.021 1.00 93.62 198 ALA A C 1
ATOM 1564 O O . ALA A 1 198 ? -28.130 5.274 5.338 1.00 93.62 198 ALA A O 1
ATOM 1565 N N . PRO A 1 199 ? -27.563 7.417 5.776 1.00 93.62 199 PRO A N 1
ATOM 1566 C CA . PRO A 1 199 ? -26.941 7.123 7.065 1.00 93.62 199 PRO A CA 1
ATOM 1567 C C . PRO A 1 199 ? -27.931 6.468 8.037 1.00 93.62 199 PRO A C 1
ATOM 1569 O O . PRO A 1 199 ? -29.090 6.883 8.123 1.00 93.62 199 PRO A O 1
ATOM 1572 N N . GLU A 1 200 ? -27.476 5.468 8.792 1.00 92.81 200 GLU A N 1
ATOM 1573 C CA . GLU A 1 200 ? -28.309 4.797 9.800 1.00 92.81 200 GLU A CA 1
ATOM 1574 C C . GLU A 1 200 ? -28.488 5.679 11.054 1.00 92.81 200 GLU A C 1
ATOM 1576 O O . GLU A 1 200 ? -27.819 6.699 11.211 1.00 92.81 200 GLU A O 1
ATOM 1581 N N . ALA A 1 201 ? -29.405 5.333 11.963 1.00 92.81 201 ALA A N 1
ATOM 1582 C CA . ALA A 1 201 ? -29.614 6.116 13.186 1.00 92.81 201 ALA A CA 1
ATOM 1583 C C . ALA A 1 201 ? -28.376 6.065 14.117 1.00 92.81 201 ALA A C 1
ATOM 1585 O O . ALA A 1 201 ? -27.758 5.005 14.230 1.00 92.81 201 ALA A O 1
ATOM 1586 N N . PRO A 1 202 ? -28.017 7.162 14.818 1.00 93.12 202 PRO A N 1
ATOM 1587 C CA . PRO A 1 202 ? -26.891 7.157 15.752 1.00 93.12 202 PRO A CA 1
ATOM 1588 C C . PRO A 1 202 ? -27.093 6.173 16.910 1.00 93.12 202 PRO A C 1
ATOM 1590 O O . PRO A 1 202 ? -28.131 6.200 17.578 1.00 93.12 202 PRO A O 1
ATOM 1593 N N . VAL A 1 203 ? -26.077 5.356 17.186 1.00 91.81 203 VAL A N 1
ATOM 1594 C CA . VAL A 1 203 ? -26.064 4.364 18.272 1.00 91.81 203 VAL A CA 1
ATOM 1595 C C . VAL A 1 203 ? -25.090 4.781 19.381 1.00 91.81 203 VAL A C 1
ATOM 1597 O O . VAL A 1 203 ? -24.098 5.457 19.089 1.00 91.81 203 VAL A O 1
ATOM 1600 N N . PRO A 1 204 ? -25.345 4.416 20.652 1.00 91.25 204 PRO A N 1
ATOM 1601 C CA . PRO A 1 204 ? -24.397 4.643 21.743 1.00 91.25 204 PRO A CA 1
ATOM 1602 C C . PRO A 1 204 ? -23.067 3.922 21.500 1.00 91.25 204 PRO A C 1
ATOM 1604 O O . PRO A 1 204 ? -23.052 2.813 20.972 1.00 91.25 204 PRO A O 1
ATOM 1607 N N . CYS A 1 205 ? -21.965 4.548 21.902 1.00 88.25 205 CYS A N 1
ATOM 1608 C CA . CYS A 1 205 ? -20.642 3.940 21.865 1.00 88.25 205 CYS A CA 1
ATOM 1609 C C . CYS A 1 205 ? -20.414 3.020 23.062 1.00 88.25 205 CYS A C 1
ATOM 1611 O O . CYS A 1 205 ? -20.809 3.329 24.189 1.00 88.25 205 CYS A O 1
ATOM 1613 N N . ASP A 1 206 ? -19.703 1.926 22.819 1.00 86.19 206 ASP A N 1
ATOM 1614 C CA . ASP A 1 206 ? -19.283 1.013 23.873 1.00 86.19 206 ASP A CA 1
ATOM 1615 C C . ASP A 1 206 ? -18.177 1.644 24.738 1.00 86.19 206 ASP A C 1
ATOM 1617 O O . ASP A 1 206 ? -17.387 2.461 24.244 1.00 86.19 206 ASP A O 1
ATOM 1621 N N . PRO A 1 207 ? -18.074 1.272 26.027 1.00 84.19 207 PRO A N 1
ATOM 1622 C CA . PRO A 1 207 ? -17.057 1.811 26.924 1.00 84.19 207 PRO A CA 1
ATOM 1623 C C . PRO A 1 207 ? -15.636 1.441 26.476 1.00 84.19 207 PRO A C 1
ATOM 1625 O O . PRO A 1 207 ? -15.416 0.410 25.838 1.00 84.19 207 PRO A O 1
ATOM 1628 N N . CYS A 1 208 ? -14.653 2.262 26.855 1.00 81.06 208 CYS A N 1
ATOM 1629 C CA . CYS A 1 208 ? -13.241 1.963 26.614 1.00 81.06 208 CYS A CA 1
ATOM 1630 C C . CYS A 1 208 ? -12.847 0.572 27.162 1.00 81.06 208 CYS A C 1
ATOM 1632 O O . CYS A 1 208 ? -13.411 0.129 28.168 1.00 81.06 208 CYS A O 1
ATOM 1634 N N . PRO A 1 209 ? -11.867 -0.117 26.547 1.00 78.62 209 PRO A N 1
ATOM 1635 C CA . PRO A 1 209 ? -11.377 -1.395 27.054 1.00 78.62 209 PRO A CA 1
ATOM 1636 C C . PRO A 1 209 ? -10.925 -1.331 28.521 1.00 78.62 209 PRO A C 1
ATOM 1638 O O . PRO A 1 209 ? -10.472 -0.289 29.006 1.00 78.62 209 PRO A O 1
ATOM 1641 N N . LEU A 1 210 ? -11.009 -2.460 29.228 1.00 78.62 210 LEU A N 1
ATOM 1642 C CA . LEU A 1 210 ? -10.558 -2.558 30.620 1.00 78.62 210 LEU A CA 1
ATOM 1643 C C . LEU A 1 210 ? -9.084 -2.143 30.753 1.00 78.62 210 LEU A C 1
ATOM 1645 O O . LEU A 1 210 ? -8.250 -2.485 29.917 1.00 78.62 210 LEU A O 1
ATOM 1649 N N . GLY A 1 211 ? -8.764 -1.398 31.812 1.00 75.56 211 GLY A N 1
ATOM 1650 C CA . GLY A 1 211 ? -7.434 -0.820 32.022 1.00 75.56 211 GLY A CA 1
ATOM 1651 C C . GLY A 1 211 ? -7.204 0.508 31.290 1.00 75.56 211 GLY A C 1
ATOM 1652 O O . GLY A 1 211 ? -6.097 1.052 31.346 1.00 75.56 211 GLY A O 1
ATOM 1653 N N . THR A 1 212 ? -8.235 1.063 30.643 1.00 80.06 212 THR A N 1
ATOM 1654 C CA . THR A 1 212 ? -8.183 2.364 29.963 1.00 80.06 212 THR A CA 1
ATOM 1655 C C . THR A 1 212 ? -9.365 3.257 30.344 1.00 80.06 212 THR A C 1
ATOM 1657 O O . THR A 1 212 ? -10.411 2.784 30.786 1.00 80.06 212 THR A O 1
ATOM 1660 N N . THR A 1 213 ? -9.210 4.568 30.187 1.00 82.75 213 THR A N 1
ATOM 1661 C CA . THR A 1 213 ? -10.254 5.572 30.422 1.00 82.75 213 THR A CA 1
ATOM 1662 C C . THR A 1 213 ? -10.369 6.514 29.230 1.00 82.75 213 THR A C 1
ATOM 1664 O O . THR A 1 213 ? -9.397 6.730 28.503 1.00 82.75 213 THR A O 1
ATOM 1667 N N . LEU A 1 214 ? -11.558 7.076 29.013 1.00 83.31 214 LEU A N 1
ATOM 1668 C CA . LEU A 1 214 ? -11.793 8.025 27.932 1.00 83.31 214 LEU A CA 1
ATOM 1669 C C . LEU A 1 214 ? -11.156 9.378 28.280 1.00 83.31 214 LEU A C 1
ATOM 1671 O O . LEU A 1 214 ? -11.477 9.991 29.295 1.00 83.31 214 LEU A O 1
ATOM 1675 N N . SER A 1 215 ? -10.240 9.836 27.431 1.00 81.94 215 SER A N 1
ATOM 1676 C CA . SER A 1 215 ? -9.631 11.165 27.503 1.00 81.94 215 SER A CA 1
ATOM 1677 C C . SER A 1 215 ? -10.592 12.254 27.008 1.00 81.94 215 SER A C 1
ATOM 1679 O O . SER A 1 215 ? -11.488 11.985 26.208 1.00 81.94 215 SER A O 1
ATOM 1681 N N . GLU A 1 216 ? -10.331 13.514 27.373 1.00 80.12 216 GLU A N 1
ATOM 1682 C CA . GLU A 1 216 ? -11.000 14.706 26.820 1.00 80.12 216 GLU A CA 1
ATOM 1683 C C . GLU A 1 216 ? -10.953 14.773 25.283 1.00 80.12 216 GLU A C 1
ATOM 1685 O O . GLU A 1 216 ? -11.828 15.361 24.655 1.00 80.12 216 GLU A O 1
ATOM 1690 N N . ARG A 1 217 ? -9.946 14.143 24.661 1.00 76.19 217 ARG A N 1
ATOM 1691 C CA . ARG A 1 217 ? -9.796 14.055 23.197 1.00 76.19 217 ARG A CA 1
ATOM 1692 C C . ARG A 1 217 ? -10.508 12.860 22.566 1.00 76.19 217 ARG A C 1
ATOM 1694 O O . ARG A 1 217 ? -10.200 12.517 21.430 1.00 76.19 217 ARG A O 1
ATOM 1701 N N . MET A 1 218 ? -11.418 12.207 23.290 1.00 79.25 218 MET A N 1
ATOM 1702 C CA . MET A 1 218 ? -12.155 11.036 22.804 1.00 79.25 218 MET A CA 1
ATOM 1703 C C . MET A 1 218 ? -11.269 9.848 22.405 1.00 79.25 218 MET A C 1
ATOM 1705 O O . MET A 1 218 ? -11.556 9.102 21.471 1.00 79.25 218 MET A O 1
ATOM 1709 N N . GLN A 1 219 ? -10.164 9.679 23.121 1.00 79.94 219 GLN A N 1
ATOM 1710 C CA . GLN A 1 219 ? -9.232 8.573 22.935 1.00 79.94 219 GLN A CA 1
ATOM 1711 C C . GLN A 1 219 ? -9.149 7.778 24.228 1.00 79.94 219 GLN A C 1
ATOM 1713 O O . GLN A 1 219 ? -9.097 8.366 25.310 1.00 79.94 219 GLN A O 1
ATOM 1718 N N . CYS A 1 220 ? -9.119 6.452 24.129 1.00 81.44 220 CYS A N 1
ATOM 1719 C CA . CYS A 1 220 ? -8.904 5.612 25.298 1.00 81.44 220 CYS A CA 1
ATOM 1720 C C . CYS A 1 220 ? -7.419 5.667 25.677 1.00 81.44 220 CYS A C 1
ATOM 1722 O O . CYS A 1 220 ? -6.556 5.262 24.900 1.00 81.44 220 CYS A O 1
ATOM 1724 N N . ILE A 1 221 ? -7.121 6.186 26.866 1.00 80.62 221 ILE A N 1
ATOM 1725 C CA . ILE A 1 221 ? -5.767 6.272 27.425 1.00 80.62 221 ILE A CA 1
ATOM 1726 C C . ILE A 1 221 ? -5.616 5.291 28.592 1.00 80.62 221 ILE A C 1
ATOM 1728 O O . ILE A 1 221 ? -6.616 4.973 29.237 1.00 80.62 221 ILE A O 1
ATOM 1732 N N . PRO A 1 222 ? -4.404 4.798 28.901 1.00 79.12 222 PRO A N 1
ATOM 1733 C CA . PRO A 1 222 ? -4.191 3.930 30.057 1.00 79.12 222 PRO A CA 1
ATOM 1734 C C . PRO A 1 222 ? -4.702 4.571 31.351 1.00 79.12 222 PRO A C 1
ATOM 1736 O O . PRO A 1 222 ? -4.551 5.780 31.542 1.00 79.12 222 PRO A O 1
ATOM 1739 N N . CYS A 1 223 ? -5.281 3.766 32.246 1.00 77.75 223 CYS A N 1
ATOM 1740 C CA . CYS A 1 223 ? -5.668 4.252 33.569 1.00 77.75 223 CYS A CA 1
ATOM 1741 C C . CYS A 1 223 ? -4.446 4.874 34.275 1.00 77.75 223 CYS A C 1
ATOM 1743 O O . CYS A 1 223 ? -3.344 4.315 34.197 1.00 77.75 223 CYS A O 1
ATOM 1745 N N . PRO A 1 224 ? -4.612 6.015 34.966 1.00 74.75 224 PRO A N 1
ATOM 1746 C CA . PRO A 1 224 ? -3.512 6.653 35.672 1.00 74.75 224 PRO A CA 1
ATOM 1747 C C . PRO A 1 224 ? -2.955 5.707 36.743 1.00 74.75 224 PRO A C 1
ATOM 1749 O O . PRO A 1 224 ? -3.686 5.199 37.593 1.00 74.75 224 PRO A O 1
ATOM 1752 N N . GLY A 1 225 ? -1.644 5.458 36.692 1.00 63.41 225 GLY A N 1
ATOM 1753 C CA . GLY A 1 225 ? -0.932 4.742 37.745 1.00 63.41 225 GLY A CA 1
ATOM 1754 C C . GLY A 1 225 ? -0.957 5.590 39.011 1.00 63.41 225 GLY A C 1
ATOM 1755 O O . GLY A 1 225 ? -0.450 6.706 39.019 1.00 63.41 225 GLY A O 1
ATOM 1756 N N . SER A 1 226 ? -1.601 5.081 40.053 1.00 53.25 226 SER A N 1
ATOM 1757 C CA . SER A 1 226 ? -1.911 5.777 41.300 1.00 53.25 226 SER A CA 1
ATOM 1758 C C . SER A 1 226 ? -0.765 6.636 41.863 1.00 53.25 226 SER A C 1
ATOM 1760 O O . SER A 1 226 ? 0.173 6.114 42.466 1.00 53.25 226 SER A O 1
ATOM 1762 N N . SER A 1 227 ? -0.920 7.959 41.804 1.00 46.97 227 SER A N 1
ATOM 1763 C CA . SER A 1 227 ? -0.366 8.896 42.790 1.00 46.97 227 SER A CA 1
ATOM 1764 C C . SER A 1 227 ? -1.459 9.319 43.784 1.00 46.97 227 SER A C 1
ATOM 1766 O O . SER A 1 227 ? -1.692 10.503 44.004 1.00 46.97 227 SER A O 1
ATOM 1768 N N . GLY A 1 228 ? -2.167 8.340 44.363 1.00 47.53 228 GLY A N 1
ATOM 1769 C CA . GLY A 1 228 ? -3.062 8.550 45.510 1.00 47.53 228 GLY A CA 1
ATOM 1770 C C . GLY A 1 228 ? -4.563 8.709 45.234 1.00 47.53 228 GLY A C 1
ATOM 1771 O O . GLY A 1 228 ? -5.326 8.740 46.197 1.00 47.53 228 GLY A O 1
ATOM 1772 N N . GLU A 1 229 ? -5.029 8.747 43.984 1.00 51.34 229 GLU A N 1
ATOM 1773 C CA . GLU A 1 229 ? -6.471 8.832 43.695 1.00 51.34 229 GLU A CA 1
ATOM 1774 C C . GLU A 1 229 ? -7.086 7.457 43.404 1.00 51.34 229 GLU A C 1
ATOM 1776 O O . GLU A 1 229 ? -6.780 6.815 42.400 1.00 51.34 229 GLU A O 1
ATOM 1781 N N . LYS A 1 230 ? -7.990 7.012 44.287 1.00 53.09 230 LYS A N 1
ATOM 1782 C CA . LYS A 1 230 ? -8.852 5.841 44.069 1.00 53.09 230 LYS A CA 1
ATOM 1783 C C . LYS A 1 230 ? -9.893 6.171 42.998 1.00 53.09 230 LYS A C 1
ATOM 1785 O O . LYS A 1 230 ? -10.996 6.610 43.314 1.00 53.09 230 LYS A O 1
ATOM 1790 N N . THR A 1 231 ? -9.558 5.967 41.732 1.00 55.94 231 THR A N 1
ATOM 1791 C CA . THR A 1 231 ? -10.526 6.060 40.634 1.00 55.94 231 THR A CA 1
ATOM 1792 C C . THR A 1 231 ? -11.132 4.684 40.389 1.00 55.94 231 THR A C 1
ATOM 1794 O O . THR A 1 231 ? -10.656 3.915 39.562 1.00 55.94 231 THR A O 1
ATOM 1797 N N . ASN A 1 232 ? -12.195 4.360 41.129 1.00 59.69 232 ASN A N 1
ATOM 1798 C CA . ASN A 1 232 ? -13.057 3.233 40.777 1.00 59.69 232 ASN A CA 1
ATOM 1799 C C . ASN A 1 232 ? -13.990 3.685 39.648 1.00 59.69 232 ASN A C 1
ATOM 1801 O O . ASN A 1 232 ? -15.021 4.309 39.889 1.00 59.69 232 ASN A O 1
ATOM 1805 N N . SER A 1 233 ? -13.585 3.400 38.415 1.00 68.88 233 SER A N 1
ATOM 1806 C CA . SER A 1 233 ? -14.380 3.582 37.198 1.00 68.88 233 SER A CA 1
ATOM 1807 C C . SER A 1 233 ? -14.793 2.200 36.675 1.00 68.88 233 SER A C 1
ATOM 1809 O O . SER A 1 233 ? -14.071 1.236 36.929 1.00 68.88 233 SER A O 1
ATOM 1811 N N . PRO A 1 234 ? -15.896 2.051 35.914 1.00 71.69 234 PRO A N 1
ATOM 1812 C CA . PRO A 1 234 ? -16.246 0.781 35.266 1.00 71.69 234 PRO A CA 1
ATOM 1813 C C . PRO A 1 234 ? -15.098 0.136 34.466 1.00 71.69 234 PRO A C 1
ATOM 1815 O O . PRO A 1 234 ? -15.089 -1.079 34.299 1.00 71.69 234 PRO A O 1
ATOM 1818 N N . THR A 1 235 ? -14.123 0.921 33.998 1.00 76.00 235 THR A N 1
ATOM 1819 C CA . THR A 1 235 ? -12.980 0.439 33.206 1.00 76.00 235 THR A CA 1
ATOM 1820 C C . THR A 1 235 ? -11.630 0.515 33.933 1.00 76.00 235 THR A C 1
ATOM 1822 O O . THR A 1 235 ? -10.659 -0.064 33.448 1.00 76.00 235 THR A O 1
ATOM 1825 N N . CYS A 1 236 ? -11.554 1.171 35.101 1.00 78.00 236 CYS A N 1
ATOM 1826 C CA . CYS A 1 236 ? -10.338 1.283 35.917 1.00 78.00 236 CYS A CA 1
ATOM 1827 C C . CYS A 1 236 ? -10.593 0.747 37.328 1.00 78.00 236 CYS A C 1
ATOM 1829 O O . CYS A 1 236 ? -11.405 1.294 38.075 1.00 78.00 236 CYS A O 1
ATOM 1831 N N . LEU A 1 237 ? -9.864 -0.308 37.693 1.00 76.44 237 LEU A N 1
ATOM 1832 C CA . LEU A 1 237 ? -9.941 -0.953 39.000 1.00 76.44 237 LEU A CA 1
ATOM 1833 C C . LEU A 1 237 ? -8.675 -0.645 39.801 1.00 76.44 237 LEU A C 1
ATOM 1835 O O . LEU A 1 237 ? -7.563 -0.786 39.295 1.00 76.44 237 LEU A O 1
ATOM 1839 N N . SER A 1 238 ? -8.853 -0.244 41.059 1.00 75.94 238 SER A N 1
ATOM 1840 C CA . SER A 1 238 ? -7.751 -0.135 42.019 1.00 75.94 238 SER A CA 1
ATOM 1841 C C . SER A 1 238 ? -7.542 -1.482 42.711 1.00 75.94 238 SER A C 1
ATOM 1843 O O . SER A 1 238 ? -8.510 -2.103 43.144 1.00 75.94 238 SER A O 1
ATOM 1845 N N . CYS A 1 239 ? -6.294 -1.939 42.824 1.00 71.44 239 CYS A N 1
ATOM 1846 C CA . CYS A 1 239 ? -5.968 -3.147 43.582 1.00 71.44 239 CYS A CA 1
ATOM 1847 C C . CYS A 1 239 ? -5.964 -2.860 45.091 1.00 71.44 239 CYS A C 1
ATOM 1849 O O . CYS A 1 239 ? -5.463 -1.820 45.526 1.00 71.44 239 CYS A O 1
ATOM 1851 N N . ASP A 1 240 ? -6.496 -3.792 45.883 1.00 78.88 240 ASP A N 1
ATOM 1852 C CA . ASP A 1 240 ? -6.414 -3.748 47.345 1.00 78.88 240 ASP A CA 1
ATOM 1853 C C . ASP A 1 240 ? -4.987 -4.038 47.838 1.00 78.88 240 ASP A C 1
ATOM 1855 O O . ASP A 1 240 ? -4.136 -4.530 47.089 1.00 78.88 240 ASP A O 1
ATOM 1859 N N . SER A 1 241 ? -4.718 -3.766 49.122 1.00 67.88 241 SER A N 1
ATOM 1860 C CA . SER A 1 241 ? -3.471 -4.205 49.755 1.00 67.88 241 SER A CA 1
ATOM 1861 C C . SER A 1 241 ? -3.300 -5.710 49.543 1.00 67.88 241 SER A C 1
ATOM 1863 O O . SER A 1 241 ? -4.260 -6.449 49.734 1.00 67.88 241 SER A O 1
ATOM 1865 N N . GLU A 1 242 ? -2.092 -6.140 49.168 1.00 66.75 242 GLU A N 1
ATOM 1866 C CA . GLU A 1 242 ? -1.706 -7.531 48.840 1.00 66.75 242 GLU A CA 1
ATOM 1867 C C . GLU A 1 242 ? -1.942 -7.983 47.389 1.00 66.75 242 GLU A C 1
ATOM 1869 O O . GLU A 1 242 ? -1.395 -9.010 46.989 1.00 66.75 242 GLU A O 1
ATOM 1874 N N . HIS A 1 243 ? -2.645 -7.206 46.560 1.00 68.88 243 HIS A N 1
ATOM 1875 C CA . HIS A 1 243 ? -2.818 -7.519 45.139 1.00 68.88 243 HIS A CA 1
ATOM 1876 C C . HIS A 1 243 ? -2.002 -6.567 44.259 1.00 68.88 243 HIS A C 1
ATOM 1878 O O . HIS A 1 243 ? -1.991 -5.355 44.465 1.00 68.88 243 HIS A O 1
ATOM 1884 N N . VAL A 1 244 ? -1.338 -7.115 43.241 1.00 65.31 244 VAL A N 1
ATOM 1885 C CA . VAL A 1 244 ? -0.695 -6.332 42.176 1.00 65.31 244 VAL A CA 1
ATOM 1886 C C . VAL A 1 244 ? -1.487 -6.497 40.881 1.00 65.31 244 VAL A C 1
ATOM 1888 O O . VAL A 1 244 ? -1.968 -7.600 40.605 1.00 65.31 244 VAL A O 1
ATOM 1891 N N . PRO A 1 245 ? -1.647 -5.437 40.072 1.00 64.06 245 PRO A N 1
ATOM 1892 C CA . PRO A 1 245 ? -2.337 -5.564 38.800 1.00 64.06 245 PRO A CA 1
ATOM 1893 C C . PRO A 1 245 ? -1.525 -6.458 37.859 1.00 64.06 245 PRO A C 1
ATOM 1895 O O . PRO A 1 245 ? -0.317 -6.277 37.691 1.00 64.06 245 PRO A O 1
ATOM 1898 N N . ALA A 1 246 ? -2.197 -7.405 37.206 1.00 60.97 246 ALA A N 1
ATOM 1899 C CA . ALA A 1 246 ? -1.638 -8.057 36.032 1.00 60.97 246 ALA A CA 1
ATOM 1900 C C . ALA A 1 246 ? -1.705 -7.062 34.865 1.00 60.97 246 ALA A C 1
ATOM 1902 O O . ALA A 1 246 ? -2.788 -6.652 34.449 1.00 60.97 246 ALA A O 1
ATOM 1903 N N . PHE A 1 247 ? -0.549 -6.641 34.355 1.00 63.97 247 PHE A N 1
ATOM 1904 C CA . PHE A 1 247 ? -0.487 -5.736 33.210 1.00 63.97 247 PHE A CA 1
ATOM 1905 C C . PHE A 1 247 ? -0.771 -6.525 31.927 1.00 63.97 247 PHE A C 1
ATOM 1907 O O . PHE A 1 247 ? 0.085 -7.263 31.446 1.00 63.97 247 PHE A O 1
ATOM 1914 N N . GLY A 1 248 ? -1.974 -6.368 31.382 1.00 64.19 248 GLY A N 1
ATOM 1915 C CA . GLY A 1 248 ? -2.384 -6.926 30.096 1.00 64.19 248 GLY A CA 1
ATOM 1916 C C . GLY A 1 248 ? -3.294 -5.945 29.364 1.00 64.19 248 GLY A C 1
ATOM 1917 O O . GLY A 1 248 ? -4.057 -5.218 29.994 1.00 64.19 248 GLY A O 1
ATOM 1918 N N . LEU A 1 249 ? -3.187 -5.903 28.038 1.00 71.56 249 LEU A N 1
ATOM 1919 C CA . LEU A 1 249 ? -4.066 -5.114 27.177 1.00 71.56 249 LEU A CA 1
ATOM 1920 C C . LEU A 1 249 ? -4.981 -6.084 26.436 1.00 71.56 249 LEU A C 1
ATOM 1922 O O . LEU A 1 249 ? -4.497 -6.977 25.744 1.00 71.56 249 LEU A O 1
ATOM 1926 N N . ILE A 1 250 ? -6.292 -5.918 26.604 1.00 75.81 250 ILE A N 1
ATOM 1927 C CA . ILE A 1 250 ? -7.305 -6.706 25.900 1.00 75.81 250 ILE A CA 1
ATOM 1928 C C . ILE A 1 250 ? -8.136 -5.735 25.073 1.00 75.81 250 ILE A C 1
ATOM 1930 O O . ILE A 1 250 ? -8.833 -4.887 25.627 1.00 75.81 250 ILE A O 1
ATOM 1934 N N . TYR A 1 251 ? -8.057 -5.855 23.751 1.00 79.62 251 TYR A N 1
ATOM 1935 C CA . TYR A 1 251 ? -8.887 -5.089 22.827 1.00 79.62 251 TYR A CA 1
ATOM 1936 C C . TYR A 1 251 ? -10.028 -5.978 22.346 1.00 79.62 251 TYR A C 1
ATOM 1938 O O . TYR A 1 251 ? -9.816 -6.898 21.565 1.00 79.62 251 TYR A O 1
ATOM 1946 N N . SER A 1 252 ? -11.228 -5.724 22.867 1.00 76.88 252 SER A N 1
ATOM 1947 C CA . SER A 1 252 ? -12.451 -6.478 22.556 1.00 76.88 252 SER A CA 1
ATOM 1948 C C . SER A 1 252 ? -13.575 -5.610 21.978 1.00 76.88 252 SER A C 1
ATOM 1950 O O . SER A 1 252 ? -14.622 -6.131 21.616 1.00 76.88 252 SER A O 1
ATOM 1952 N N . ASN A 1 253 ? -13.375 -4.293 21.919 1.00 79.38 253 ASN A N 1
ATOM 1953 C CA . ASN A 1 253 ? -14.321 -3.296 21.423 1.00 79.38 253 ASN A CA 1
ATOM 1954 C C . ASN A 1 253 ? -13.563 -2.298 20.533 1.00 79.38 253 ASN A C 1
ATOM 1956 O O . ASN A 1 253 ? -12.451 -1.890 20.874 1.00 79.38 253 ASN A O 1
ATOM 1960 N N . TRP A 1 254 ? -14.202 -1.871 19.442 1.00 83.19 254 TRP A N 1
ATOM 1961 C CA . TRP A 1 254 ? -13.656 -0.977 18.420 1.00 83.19 254 TRP A CA 1
ATOM 1962 C C . TRP A 1 254 ? -14.517 0.282 18.208 1.00 83.19 254 TRP A C 1
ATOM 1964 O O . TRP A 1 254 ? -14.556 0.861 17.127 1.00 83.19 254 TRP A O 1
ATOM 1974 N N . SER A 1 255 ? -15.221 0.738 19.246 1.00 83.31 255 SER A N 1
ATOM 1975 C CA . SER A 1 255 ? -15.900 2.045 19.268 1.00 83.31 255 SER A CA 1
ATOM 1976 C C . SER A 1 255 ? -14.905 3.210 19.293 1.00 83.31 255 SER A C 1
ATOM 1978 O O . SER A 1 255 ? -15.186 4.285 18.767 1.00 83.31 255 SER A O 1
ATOM 1980 N N . TYR A 1 256 ? -13.723 2.980 19.863 1.00 82.12 256 TYR A N 1
ATOM 1981 C CA . TYR A 1 256 ? -12.603 3.914 19.885 1.00 82.12 256 TYR A CA 1
ATOM 1982 C C . TYR A 1 256 ? -11.348 3.195 19.406 1.00 82.12 256 TYR A C 1
ATOM 1984 O O . TYR A 1 256 ? -11.212 1.990 19.620 1.00 82.12 256 TYR A O 1
ATOM 1992 N N . PHE A 1 257 ? -10.404 3.934 18.819 1.00 81.75 257 PHE A N 1
ATOM 1993 C CA . PHE A 1 257 ? -9.075 3.379 18.583 1.00 81.75 257 PHE A CA 1
ATOM 1994 C C . PHE A 1 257 ? -8.428 3.017 19.926 1.00 81.75 257 PHE A C 1
ATOM 1996 O O . PHE A 1 257 ? -8.336 3.885 20.805 1.00 81.75 257 PHE A O 1
ATOM 2003 N N . PRO A 1 258 ? -7.996 1.758 20.110 1.00 77.88 258 PRO A N 1
ATOM 2004 C CA . PRO A 1 258 ? -7.336 1.364 21.342 1.00 77.88 258 PRO A CA 1
ATOM 2005 C C . PRO A 1 258 ? -6.006 2.108 21.538 1.00 77.88 258 PRO A C 1
ATOM 2007 O O . PRO A 1 258 ? -5.379 2.528 20.559 1.00 77.88 258 PRO A O 1
ATOM 2010 N N . PRO A 1 259 ? -5.535 2.267 22.789 1.00 76.75 259 PRO A N 1
ATOM 2011 C CA . PRO A 1 259 ? -4.251 2.907 23.043 1.00 76.75 259 PRO A CA 1
ATOM 2012 C C . PRO A 1 259 ? -3.111 2.150 22.362 1.00 76.75 259 PRO A C 1
ATOM 2014 O O . PRO A 1 259 ? -3.194 0.954 22.086 1.00 76.75 259 PRO A O 1
ATOM 2017 N N . PHE A 1 260 ? -2.008 2.851 22.122 1.00 78.81 260 PHE A N 1
ATOM 2018 C CA . PHE A 1 260 ? -0.789 2.285 21.539 1.00 78.81 260 PHE A CA 1
ATOM 2019 C C . PHE A 1 260 ? -0.917 1.700 20.126 1.00 78.81 260 PHE A C 1
ATOM 2021 O O . PHE A 1 260 ? 0.084 1.217 19.598 1.00 78.81 260 PHE A O 1
ATOM 2028 N N . LEU A 1 261 ? -2.096 1.759 19.507 1.00 83.00 261 LEU A N 1
ATOM 2029 C CA . LEU A 1 261 ? -2.272 1.466 18.095 1.00 83.00 261 LEU A CA 1
ATOM 2030 C C . LEU A 1 261 ? -2.083 2.744 17.285 1.00 83.00 261 LEU A C 1
ATOM 2032 O O . LEU A 1 261 ? -2.711 3.767 17.545 1.00 83.00 261 LEU A O 1
ATOM 2036 N N . ASP A 1 262 ? -1.203 2.661 16.299 1.00 84.38 262 ASP A N 1
ATOM 2037 C CA . ASP A 1 262 ? -1.000 3.680 15.280 1.00 84.38 262 ASP A CA 1
ATOM 2038 C C . ASP A 1 262 ? -1.313 3.071 13.918 1.00 84.38 262 ASP A C 1
ATOM 2040 O O . ASP A 1 262 ? -1.018 1.899 13.669 1.00 84.38 262 ASP A O 1
ATOM 2044 N N . THR A 1 263 ? -1.914 3.854 13.033 1.00 86.69 263 THR A N 1
ATOM 2045 C CA . THR A 1 263 ? -2.269 3.383 11.700 1.00 86.69 263 THR A CA 1
ATOM 2046 C C . THR A 1 263 ? -1.723 4.314 10.636 1.00 86.69 263 THR A C 1
ATOM 2048 O O . THR A 1 263 ? -1.826 5.535 10.726 1.00 86.69 263 THR A O 1
ATOM 2051 N N . GLN A 1 264 ? -1.097 3.724 9.625 1.00 83.81 264 GLN A N 1
ATOM 2052 C CA . GLN A 1 264 ? -0.471 4.447 8.530 1.00 83.81 264 GLN A CA 1
ATOM 2053 C C . GLN A 1 264 ? -0.811 3.744 7.227 1.00 83.81 264 GLN A C 1
ATOM 2055 O O . GLN A 1 264 ? -0.812 2.519 7.176 1.00 83.81 264 GLN A O 1
ATOM 2060 N N . CYS A 1 265 ? -1.034 4.501 6.157 1.00 81.56 265 CYS A N 1
ATOM 2061 C CA . CYS A 1 265 ? -1.050 3.921 4.823 1.00 81.56 265 CYS A CA 1
ATOM 2062 C C . CYS A 1 265 ? -0.088 4.647 3.884 1.00 81.56 265 CYS A C 1
ATOM 2064 O O . CYS A 1 265 ? 0.070 5.866 3.949 1.00 81.56 265 CYS A O 1
ATOM 2066 N N . ARG A 1 266 ? 0.564 3.876 3.010 1.00 76.44 266 ARG A N 1
ATOM 2067 C CA . ARG A 1 266 ? 1.449 4.364 1.955 1.00 76.44 266 ARG A CA 1
ATOM 2068 C C . ARG A 1 266 ? 1.060 3.745 0.617 1.00 76.44 266 ARG A C 1
ATOM 2070 O O . ARG A 1 266 ? 0.952 2.528 0.516 1.00 76.44 266 ARG A O 1
ATOM 2077 N N . LYS A 1 267 ? 0.926 4.576 -0.414 1.00 72.06 267 LYS A N 1
ATOM 2078 C CA . LYS A 1 267 ? 0.873 4.153 -1.819 1.00 72.06 267 LYS A CA 1
ATOM 2079 C C . LYS A 1 267 ? 2.179 4.512 -2.520 1.00 72.06 267 LYS A C 1
ATOM 2081 O O . LYS A 1 267 ? 2.833 5.488 -2.156 1.00 72.06 267 LYS A O 1
ATOM 2086 N N . ALA A 1 268 ? 2.574 3.714 -3.509 1.00 66.56 268 ALA A N 1
ATOM 2087 C CA . ALA A 1 268 ? 3.827 3.922 -4.233 1.00 66.56 268 ALA A CA 1
ATOM 2088 C C . ALA A 1 268 ? 3.810 5.172 -5.135 1.00 66.56 268 ALA A C 1
ATOM 2090 O O . ALA A 1 268 ? 4.868 5.762 -5.367 1.00 66.56 268 ALA A O 1
ATOM 2091 N N . PHE A 1 269 ? 2.634 5.575 -5.635 1.00 59.31 269 PHE A N 1
ATOM 2092 C CA . PHE A 1 269 ? 2.520 6.602 -6.678 1.00 59.31 269 PHE A CA 1
ATOM 2093 C C . PHE A 1 269 ? 1.526 7.742 -6.392 1.00 59.31 269 PHE A C 1
ATOM 2095 O O . PHE A 1 269 ? 1.548 8.732 -7.121 1.00 59.31 269 PHE A O 1
ATOM 2102 N N . ASP A 1 270 ? 0.719 7.657 -5.328 1.00 57.72 270 ASP A N 1
ATOM 2103 C CA . ASP A 1 270 ? -0.238 8.699 -4.928 1.00 57.72 270 ASP A CA 1
ATOM 2104 C C . ASP A 1 270 ? -0.294 8.887 -3.395 1.00 57.72 270 ASP A C 1
ATOM 2106 O O . ASP A 1 270 ? 0.227 8.086 -2.619 1.00 57.72 270 ASP A O 1
ATOM 2110 N N . SER A 1 271 ? -0.914 9.985 -2.964 1.00 54.84 271 SER A N 1
ATOM 2111 C CA . SER A 1 271 ? -1.121 10.397 -1.576 1.00 54.84 271 SER A CA 1
ATOM 2112 C C . SER A 1 271 ? -2.405 9.857 -0.936 1.00 54.84 271 SER A C 1
ATOM 2114 O O . SER A 1 271 ? -2.512 9.877 0.291 1.00 54.84 271 SER A O 1
ATOM 2116 N N . THR A 1 272 ? -3.376 9.369 -1.719 1.00 58.97 272 THR A N 1
ATOM 2117 C CA . THR A 1 272 ? -4.665 8.925 -1.172 1.00 58.97 272 THR A CA 1
ATOM 2118 C C . THR A 1 272 ? -4.656 7.429 -0.856 1.00 58.97 272 THR A C 1
ATOM 2120 O O . THR A 1 272 ? -4.853 6.560 -1.707 1.00 58.97 272 THR A O 1
ATOM 2123 N N . CYS A 1 273 ? -4.407 7.109 0.413 1.00 69.56 273 CYS A N 1
ATOM 2124 C CA . CYS A 1 273 ? -4.646 5.777 0.944 1.00 69.56 273 CYS A CA 1
ATOM 2125 C C . CYS A 1 273 ? -5.372 5.843 2.284 1.00 69.56 273 CYS A C 1
ATOM 2127 O O . CYS A 1 273 ? -5.047 6.671 3.136 1.00 69.56 273 CYS A O 1
ATOM 2129 N N . GLU A 1 274 ? -6.343 4.953 2.470 1.00 72.88 274 GLU A N 1
ATOM 2130 C CA . GLU A 1 274 ? -7.066 4.848 3.723 1.00 72.88 274 GLU A CA 1
ATOM 2131 C C . GLU A 1 274 ? -6.289 3.974 4.722 1.00 72.88 274 GLU A C 1
ATOM 2133 O O . GLU A 1 274 ? -5.938 2.827 4.420 1.00 72.88 274 GLU A O 1
ATOM 2138 N N . PRO A 1 275 ? -5.980 4.506 5.916 1.00 79.62 275 PRO A N 1
ATOM 2139 C CA . PRO A 1 275 ? -5.440 3.703 6.999 1.00 79.62 275 PRO A CA 1
ATOM 2140 C C . PRO A 1 275 ? -6.504 2.734 7.536 1.00 79.62 275 PRO A C 1
ATOM 2142 O O . PRO A 1 275 ? -7.659 2.734 7.107 1.00 79.62 275 PRO A O 1
ATOM 2145 N N . TRP A 1 276 ? -6.117 1.907 8.504 1.00 84.75 276 TRP A N 1
ATOM 2146 C CA . TRP A 1 276 ? -7.059 1.058 9.225 1.00 84.75 276 TRP A CA 1
ATOM 2147 C C . TRP A 1 276 ? -8.168 1.923 9.827 1.00 84.75 276 TRP A C 1
ATOM 2149 O O . TRP A 1 276 ? -7.913 3.010 10.346 1.00 84.75 276 TRP A O 1
ATOM 2159 N N . SER A 1 277 ? -9.400 1.441 9.739 1.00 82.94 277 SER A N 1
ATOM 2160 C CA . SER A 1 277 ? -10.606 2.142 10.166 1.00 82.94 277 SER A CA 1
ATOM 2161 C C . SER A 1 277 ? -11.443 1.255 11.083 1.00 82.94 277 SER A C 1
ATOM 2163 O O . SER A 1 277 ? -11.306 0.031 11.068 1.00 82.94 277 SER A O 1
ATOM 2165 N N . LEU A 1 278 ? -12.265 1.888 11.922 1.00 82.50 278 LEU A N 1
ATOM 2166 C CA . LEU A 1 278 ? -13.151 1.199 12.860 1.00 82.50 278 LEU A CA 1
ATOM 2167 C C . LEU A 1 278 ? -14.336 0.602 12.095 1.00 82.50 278 LEU A C 1
ATOM 2169 O O . LEU A 1 278 ? -15.034 1.323 11.376 1.00 82.50 278 LEU A O 1
ATOM 2173 N N . ASP A 1 279 ? -14.590 -0.690 12.292 1.00 74.75 279 ASP A N 1
ATOM 2174 C CA . ASP A 1 279 ? -15.711 -1.392 11.676 1.00 74.75 279 ASP A CA 1
ATOM 2175 C C . ASP A 1 279 ? -16.439 -2.282 12.686 1.00 74.75 279 ASP A C 1
ATOM 2177 O O . ASP A 1 279 ? -16.052 -3.420 12.914 1.00 74.75 279 ASP A O 1
ATOM 2181 N N . SER A 1 280 ? -17.507 -1.744 13.283 1.00 71.31 280 SER A N 1
ATOM 2182 C CA . SER A 1 280 ? -18.390 -2.377 14.272 1.00 71.31 280 SER A CA 1
ATOM 2183 C C . SER A 1 280 ? -17.641 -3.019 15.441 1.00 71.31 280 SER A C 1
ATOM 2185 O O . SER A 1 280 ? -17.528 -2.389 16.498 1.00 71.31 280 SER A O 1
ATOM 2187 N N . ASP A 1 281 ? -17.123 -4.224 15.193 1.00 79.00 281 ASP A N 1
ATOM 2188 C CA . ASP A 1 281 ? -16.591 -5.223 16.113 1.00 79.00 281 ASP A CA 1
ATOM 2189 C C . ASP A 1 281 ? -15.141 -5.621 15.751 1.00 79.00 281 ASP A C 1
ATOM 2191 O O . ASP A 1 281 ? -14.552 -6.477 16.412 1.00 79.00 281 ASP A O 1
ATOM 2195 N N . PHE A 1 282 ? -14.539 -4.994 14.734 1.00 82.75 282 PHE A N 1
ATOM 2196 C CA . PHE A 1 282 ? -13.136 -5.146 14.346 1.00 82.75 282 PHE A CA 1
ATOM 2197 C C . PHE A 1 282 ? -12.553 -3.832 13.790 1.00 82.75 282 PHE A C 1
ATOM 2199 O O . PHE A 1 282 ? -13.239 -2.820 13.640 1.00 82.75 282 PHE A O 1
ATOM 2206 N N . ILE A 1 283 ? -11.250 -3.827 13.501 1.00 84.62 283 ILE A N 1
ATOM 2207 C CA . ILE A 1 283 ? -10.614 -2.806 12.658 1.00 84.62 283 ILE A CA 1
ATOM 2208 C C . ILE A 1 283 ? -10.176 -3.439 11.353 1.00 84.62 283 ILE A C 1
ATOM 2210 O O . ILE A 1 283 ? -9.675 -4.562 11.331 1.00 84.62 283 ILE A O 1
ATOM 2214 N N . GLY A 1 284 ? -10.326 -2.700 10.264 1.00 84.38 284 GLY A N 1
ATOM 2215 C CA . GLY A 1 284 ? -9.967 -3.190 8.946 1.00 84.38 284 GLY A CA 1
ATOM 2216 C C . GLY A 1 284 ? -9.516 -2.075 8.026 1.00 84.38 284 GLY A C 1
ATOM 2217 O O . GLY A 1 284 ? -9.801 -0.895 8.231 1.00 84.38 284 GLY A O 1
ATOM 2218 N N . THR A 1 285 ? -8.822 -2.459 6.966 1.00 77.25 285 THR A N 1
ATOM 2219 C CA . THR A 1 285 ? -8.393 -1.557 5.891 1.00 77.25 285 THR A CA 1
ATOM 2220 C C . THR A 1 285 ? -9.510 -1.276 4.880 1.00 77.25 285 THR A C 1
ATOM 2222 O O . THR A 1 285 ? -9.255 -0.674 3.843 1.00 77.25 285 THR A O 1
ATOM 2225 N N . GLY A 1 286 ? -10.736 -1.743 5.153 1.00 70.12 286 GLY A N 1
ATOM 2226 C CA . GLY A 1 286 ? -11.833 -1.770 4.189 1.00 70.12 286 GLY A CA 1
ATOM 2227 C C . GLY A 1 286 ? -11.588 -2.758 3.041 1.00 70.12 286 GLY A C 1
ATOM 2228 O O . GLY A 1 286 ? -10.648 -3.556 3.055 1.00 70.12 286 GLY A O 1
ATOM 2229 N N . ILE A 1 287 ? -12.457 -2.706 2.034 1.00 63.91 287 ILE A N 1
ATOM 2230 C CA . ILE A 1 287 ? -12.317 -3.448 0.773 1.00 63.91 287 ILE A CA 1
ATOM 2231 C C . ILE A 1 287 ? -11.427 -2.638 -0.179 1.00 63.91 287 ILE A C 1
ATOM 2233 O O . ILE A 1 287 ? -11.643 -1.441 -0.345 1.00 63.91 287 ILE A O 1
ATOM 2237 N N . GLY A 1 288 ? -10.477 -3.295 -0.850 1.00 59.72 288 GLY A N 1
ATOM 2238 C CA . GLY A 1 288 ? -9.740 -2.692 -1.968 1.00 59.72 288 GLY A CA 1
ATOM 2239 C C . GLY A 1 288 ? -8.447 -1.967 -1.591 1.00 59.72 288 GLY A C 1
ATOM 2240 O O . GLY A 1 288 ? -8.244 -0.824 -1.990 1.00 59.72 288 GLY A O 1
ATOM 2241 N N . LEU A 1 289 ? -7.528 -2.642 -0.891 1.00 64.06 289 LEU A N 1
ATOM 2242 C CA . LEU A 1 289 ? -6.120 -2.240 -0.967 1.00 64.06 289 LEU A CA 1
ATOM 2243 C C . LEU A 1 289 ? -5.648 -2.444 -2.411 1.00 64.06 289 LEU A C 1
ATOM 2245 O O . LEU A 1 289 ? -5.725 -3.551 -2.952 1.00 64.06 289 LEU A O 1
ATOM 2249 N N . ASP A 1 290 ? -5.197 -1.365 -3.044 1.00 62.84 290 ASP A N 1
ATOM 2250 C CA . ASP A 1 290 ? -4.608 -1.426 -4.377 1.00 62.84 290 ASP A CA 1
ATOM 2251 C C . ASP A 1 290 ? -3.304 -2.235 -4.319 1.00 62.84 290 ASP A C 1
ATOM 2253 O O . ASP A 1 290 ? -2.631 -2.303 -3.287 1.00 62.84 290 ASP A O 1
ATOM 2257 N N . THR A 1 291 ? -2.936 -2.834 -5.444 1.00 64.62 291 THR A N 1
ATOM 2258 C CA . THR A 1 291 ? -1.706 -3.607 -5.647 1.00 64.62 291 THR A CA 1
ATOM 2259 C C . THR A 1 291 ? -0.422 -2.840 -5.318 1.00 64.62 291 THR A C 1
ATOM 2261 O O . THR A 1 291 ? 0.624 -3.458 -5.129 1.00 64.62 291 THR A O 1
ATOM 2264 N N . ASP A 1 292 ? -0.488 -1.512 -5.240 1.00 68.00 292 ASP A N 1
ATOM 2265 C CA . ASP A 1 292 ? 0.616 -0.609 -4.921 1.00 68.00 292 ASP A CA 1
ATOM 2266 C C . ASP A 1 292 ? 0.468 0.089 -3.552 1.00 68.00 292 ASP A C 1
ATOM 2268 O O . ASP A 1 292 ? 1.235 1.007 -3.237 1.00 68.00 292 ASP A O 1
ATOM 2272 N N . SER A 1 293 ? -0.501 -0.342 -2.739 1.00 71.12 293 SER A N 1
ATOM 2273 C CA . SER A 1 293 ? -0.788 0.203 -1.411 1.00 71.12 293 SER A CA 1
ATOM 2274 C C . SER A 1 293 ? -0.355 -0.743 -0.289 1.00 71.12 293 SER A C 1
ATOM 2276 O O . SER A 1 293 ? -0.545 -1.956 -0.353 1.00 71.12 293 SER A O 1
ATOM 2278 N N . VAL A 1 294 ? 0.232 -0.181 0.767 1.00 77.56 294 VAL A N 1
ATOM 2279 C CA . VAL A 1 294 ? 0.579 -0.885 2.005 1.00 77.56 294 VAL A CA 1
ATOM 2280 C C . VAL A 1 294 ? -0.040 -0.132 3.173 1.00 77.56 294 VAL A C 1
ATOM 2282 O O . VAL A 1 294 ? 0.312 1.022 3.428 1.00 77.56 294 VAL A O 1
ATOM 2285 N N . SER A 1 295 ? -0.944 -0.795 3.893 1.00 82.00 295 SER A N 1
ATOM 2286 C CA . SER A 1 295 ? -1.542 -0.273 5.122 1.00 82.00 295 SER A CA 1
ATOM 2287 C C . SER A 1 295 ? -0.958 -0.990 6.334 1.00 82.00 295 SER A C 1
ATOM 2289 O O . SER A 1 295 ? -0.988 -2.217 6.428 1.00 82.00 295 SER A O 1
ATOM 2291 N N . THR A 1 296 ? -0.417 -0.218 7.267 1.00 84.69 296 THR A N 1
ATOM 2292 C CA . THR A 1 296 ? 0.313 -0.692 8.441 1.00 84.69 296 THR A CA 1
ATOM 2293 C C . THR A 1 296 ? -0.468 -0.354 9.704 1.00 84.69 296 THR A C 1
ATOM 2295 O O . THR A 1 296 ? -0.866 0.794 9.917 1.00 84.69 296 THR A O 1
ATOM 2298 N N . LEU A 1 297 ? -0.637 -1.356 10.564 1.00 86.62 297 LEU A N 1
ATOM 2299 C CA . LEU A 1 297 ? -1.113 -1.198 11.931 1.00 86.62 297 LEU A CA 1
ATOM 2300 C C . LEU A 1 297 ? 0.045 -1.493 12.884 1.00 86.62 297 LEU A C 1
ATOM 2302 O O . LEU A 1 297 ? 0.574 -2.603 12.905 1.00 86.62 297 LEU A O 1
ATOM 2306 N N . THR A 1 298 ? 0.435 -0.500 13.671 1.00 85.06 298 THR A N 1
ATOM 2307 C CA . THR A 1 298 ? 1.571 -0.588 14.587 1.00 85.06 298 THR A CA 1
ATOM 2308 C C . THR A 1 298 ? 1.065 -0.617 16.018 1.00 85.06 298 THR A C 1
ATOM 2310 O O . THR A 1 298 ? 0.516 0.370 16.499 1.00 85.06 298 THR A O 1
ATOM 2313 N N . LEU A 1 299 ? 1.297 -1.727 16.719 1.00 84.62 299 LEU A N 1
ATOM 2314 C CA . LEU A 1 299 ? 1.040 -1.848 18.152 1.00 84.62 299 LEU A CA 1
ATOM 2315 C C . LEU A 1 299 ? 2.326 -1.572 18.938 1.00 84.62 299 LEU A C 1
ATOM 2317 O O . LEU A 1 299 ? 3.279 -2.347 18.879 1.00 84.62 299 LEU A O 1
ATOM 2321 N N . ARG A 1 300 ? 2.355 -0.473 19.694 1.00 77.00 300 ARG A N 1
ATOM 2322 C CA . ARG A 1 300 ? 3.500 -0.099 20.534 1.00 77.00 300 ARG A CA 1
ATOM 2323 C C . ARG A 1 300 ? 3.384 -0.764 21.905 1.00 77.00 300 ARG A C 1
ATOM 2325 O O . ARG A 1 300 ? 2.557 -0.378 22.721 1.00 77.00 300 ARG A O 1
ATOM 2332 N N . LEU A 1 301 ? 4.232 -1.749 22.184 1.00 75.31 301 LEU A N 1
ATOM 2333 C CA . LEU A 1 301 ? 4.255 -2.450 23.473 1.00 75.31 301 LEU A CA 1
ATOM 2334 C C . LEU A 1 301 ? 5.479 -2.005 24.290 1.00 75.31 301 LEU A C 1
ATOM 2336 O O . LEU A 1 301 ? 6.566 -2.532 24.077 1.00 75.31 301 LEU A O 1
ATOM 2340 N N . PRO A 1 302 ? 5.342 -1.044 25.226 1.00 64.81 302 PRO A N 1
ATOM 2341 C CA . PRO A 1 302 ? 6.486 -0.501 25.966 1.00 64.81 302 PRO A CA 1
ATOM 2342 C C . PRO A 1 302 ? 7.016 -1.433 27.069 1.00 64.81 302 PRO A C 1
ATOM 2344 O O . PRO A 1 302 ? 8.033 -1.131 27.687 1.00 64.81 302 PRO A O 1
ATOM 2347 N N . ARG A 1 303 ? 6.299 -2.516 27.400 1.00 64.50 303 ARG A N 1
ATOM 2348 C CA . ARG A 1 303 ? 6.610 -3.426 28.516 1.00 64.50 303 ARG A CA 1
ATOM 2349 C C . ARG A 1 303 ? 6.264 -4.870 28.150 1.00 64.50 303 ARG A C 1
ATOM 2351 O O . ARG A 1 303 ? 5.400 -5.104 27.311 1.00 64.50 303 ARG A O 1
ATOM 2358 N N . GLY A 1 304 ? 6.908 -5.831 28.814 1.00 60.97 304 GLY A N 1
ATOM 2359 C CA . GLY A 1 304 ? 6.604 -7.267 28.704 1.00 60.97 304 GLY A CA 1
ATOM 2360 C C . GLY A 1 304 ? 7.349 -8.008 27.588 1.00 60.97 304 GLY A C 1
ATOM 2361 O O . GLY A 1 304 ? 7.573 -9.207 27.718 1.00 60.97 304 GLY A O 1
ATOM 2362 N N . PHE A 1 305 ? 7.810 -7.303 26.553 1.00 62.00 305 PHE A N 1
ATOM 2363 C CA . PHE A 1 305 ? 8.624 -7.856 25.466 1.00 62.00 305 PHE A CA 1
ATOM 2364 C C . PHE A 1 305 ? 10.043 -7.281 25.506 1.00 62.00 305 PHE A C 1
ATOM 2366 O O . PHE A 1 305 ? 10.244 -6.139 25.917 1.00 62.00 305 PHE A O 1
ATOM 2373 N N . VAL A 1 306 ? 11.035 -8.073 25.089 1.00 56.50 306 VAL A N 1
ATOM 2374 C CA . VAL A 1 306 ? 12.425 -7.609 24.977 1.00 56.50 306 VAL A CA 1
ATOM 2375 C C . VAL A 1 306 ? 12.509 -6.638 23.798 1.00 56.50 306 VAL A C 1
ATOM 2377 O O . VAL A 1 306 ? 12.341 -7.038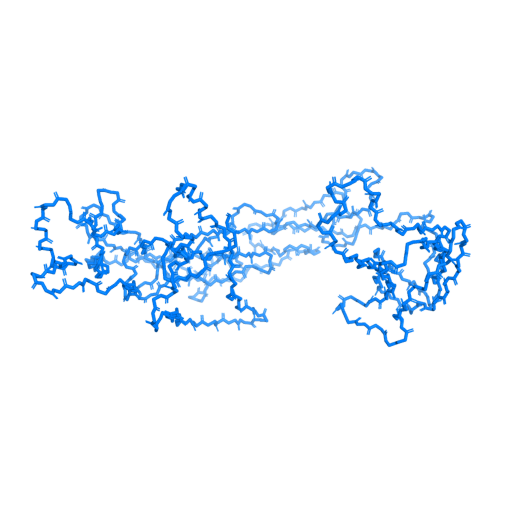 22.646 1.00 56.50 306 VAL A O 1
ATOM 2380 N N . LEU A 1 307 ? 12.727 -5.356 24.089 1.00 52.03 307 LEU A N 1
ATOM 2381 C CA . LEU A 1 307 ? 12.973 -4.330 23.078 1.00 52.03 307 LEU A CA 1
ATOM 2382 C C . LEU A 1 307 ? 14.420 -4.443 22.581 1.00 52.03 307 LEU A C 1
ATOM 2384 O O . LEU A 1 307 ? 15.331 -4.692 23.369 1.00 52.03 307 LEU A O 1
ATOM 2388 N N . SER A 1 308 ? 14.631 -4.269 21.274 1.00 44.50 308 SER A N 1
ATOM 2389 C CA . SER A 1 308 ? 15.976 -4.184 20.688 1.00 44.50 308 SER A CA 1
ATOM 2390 C C . SER A 1 308 ? 16.650 -2.839 20.968 1.00 44.50 308 SER A C 1
ATOM 2392 O O . SER A 1 308 ? 17.872 -2.754 20.901 1.00 44.50 308 SER A O 1
ATOM 2394 N N . GLU A 1 309 ? 15.868 -1.805 21.286 1.00 44.84 309 GLU A N 1
ATOM 2395 C CA . GLU A 1 309 ? 16.333 -0.429 21.441 1.00 44.84 309 GLU A CA 1
ATOM 2396 C C . GLU A 1 309 ? 15.841 0.184 22.764 1.00 44.84 309 GLU A C 1
ATOM 2398 O O . GLU A 1 309 ? 14.643 0.291 23.009 1.00 44.84 309 GLU A O 1
ATOM 2403 N N . GLU A 1 310 ? 16.832 0.576 23.576 1.00 45.00 310 GLU A N 1
ATOM 2404 C CA . GLU A 1 310 ? 16.837 1.588 24.650 1.00 45.00 310 GLU A CA 1
ATOM 2405 C C . GLU A 1 310 ? 16.030 1.293 25.937 1.00 45.00 310 GLU A C 1
ATOM 2407 O O . GLU A 1 310 ? 14.843 1.006 25.926 1.00 45.00 310 GLU A O 1
ATOM 2412 N N . SER A 1 311 ? 16.610 1.327 27.143 1.00 38.47 311 SER A N 1
ATOM 2413 C CA . SER A 1 311 ? 17.434 2.405 27.702 1.00 38.47 311 SER A CA 1
ATOM 2414 C C . SER A 1 311 ? 18.557 1.893 28.623 1.00 38.47 311 SER A C 1
ATOM 2416 O O . SER A 1 311 ? 18.297 1.304 29.675 1.00 38.47 311 SER A O 1
ATOM 2418 N N . PHE A 1 312 ? 19.810 2.193 28.271 1.00 44.38 312 PHE A N 1
ATOM 2419 C CA . PHE A 1 312 ? 20.965 2.101 29.170 1.00 44.38 312 PHE A CA 1
ATOM 2420 C C . PHE A 1 312 ? 20.849 3.204 30.236 1.00 44.38 312 PHE A C 1
ATOM 2422 O O . PHE A 1 312 ? 21.213 4.355 29.999 1.00 44.38 312 PHE A O 1
ATOM 2429 N N . VAL A 1 313 ? 20.315 2.880 31.413 1.00 36.91 313 VAL A N 1
ATOM 2430 C CA . VAL A 1 313 ? 20.414 3.770 32.576 1.00 36.91 313 VAL A CA 1
ATOM 2431 C C . VAL A 1 313 ? 21.772 3.507 33.222 1.00 36.91 313 VAL A C 1
ATOM 2433 O O . VAL A 1 313 ? 21.985 2.458 33.823 1.00 36.91 313 VAL A O 1
ATOM 2436 N N . TRP A 1 314 ? 22.711 4.441 33.062 1.00 36.94 314 TRP A N 1
ATOM 2437 C CA . TRP A 1 314 ? 23.979 4.425 33.791 1.00 36.94 314 TRP A CA 1
ATOM 2438 C C . TRP A 1 314 ? 23.726 4.792 35.254 1.00 36.94 314 TRP A C 1
ATOM 2440 O O . TRP A 1 314 ? 23.842 5.952 35.642 1.00 36.94 314 TRP A O 1
ATOM 2450 N N . ASP A 1 315 ? 23.377 3.804 36.069 1.00 44.03 315 ASP A N 1
ATOM 2451 C CA . ASP A 1 315 ? 23.533 3.899 37.516 1.00 44.03 315 ASP A CA 1
ATOM 2452 C C . ASP A 1 315 ? 24.842 3.185 37.909 1.00 44.03 315 ASP A C 1
ATOM 2454 O O . ASP A 1 315 ? 24.985 1.987 37.650 1.00 44.03 315 ASP A O 1
ATOM 2458 N N . PRO A 1 316 ? 25.820 3.890 38.511 1.00 40.03 316 PRO A N 1
ATOM 2459 C CA . PRO A 1 316 ? 27.113 3.324 38.898 1.00 40.03 316 PRO A CA 1
ATOM 2460 C C . PRO A 1 316 ? 27.049 2.173 39.920 1.00 40.03 316 PRO A C 1
ATOM 2462 O O . PRO A 1 316 ? 28.095 1.598 40.221 1.00 40.03 316 PRO A O 1
ATOM 2465 N N . TRP A 1 317 ? 25.869 1.838 40.462 1.00 47.06 317 TRP A N 1
ATOM 2466 C CA . TRP A 1 317 ? 25.709 0.806 41.495 1.00 47.06 317 TRP A CA 1
ATOM 2467 C C . TRP A 1 317 ? 24.581 -0.210 41.267 1.00 47.06 317 TRP A C 1
ATOM 2469 O O . TRP A 1 317 ? 24.392 -1.073 42.127 1.00 47.06 317 TRP A O 1
ATOM 2479 N N . SER A 1 318 ? 23.868 -0.198 40.135 1.00 34.97 318 SER A N 1
ATOM 2480 C CA . SER A 1 318 ? 22.880 -1.243 39.836 1.00 34.97 318 SER A CA 1
ATOM 2481 C C . SER A 1 318 ? 23.332 -2.150 38.700 1.00 34.97 318 SER A C 1
ATOM 2483 O O . SER A 1 318 ? 23.745 -1.734 37.620 1.00 34.97 318 SER A O 1
ATOM 2485 N N . GLN A 1 319 ? 23.274 -3.451 38.978 1.00 38.16 319 GLN A N 1
ATOM 2486 C CA . GLN A 1 319 ? 23.379 -4.479 37.960 1.00 38.16 319 GLN A CA 1
ATOM 2487 C C . GLN A 1 319 ? 22.372 -4.189 36.851 1.00 38.16 319 GLN A C 1
ATOM 2489 O O . GLN A 1 319 ? 21.234 -3.819 37.149 1.00 38.16 319 GLN A O 1
ATOM 2494 N N . VAL A 1 320 ? 22.794 -4.401 35.601 1.00 36.00 320 VAL A N 1
ATOM 2495 C CA . VAL A 1 320 ? 21.935 -4.396 34.413 1.00 36.00 320 VAL A CA 1
ATOM 2496 C C . VAL A 1 320 ? 20.735 -5.288 34.706 1.00 36.00 320 VAL A C 1
ATOM 2498 O O . VAL A 1 320 ? 20.796 -6.511 34.585 1.00 36.00 320 VAL A O 1
ATOM 2501 N N . THR A 1 321 ? 19.642 -4.682 35.149 1.00 37.16 321 THR A N 1
ATOM 2502 C CA . THR A 1 321 ? 18.388 -5.384 35.347 1.00 37.16 321 THR A CA 1
ATOM 2503 C C . THR A 1 321 ? 17.776 -5.429 33.964 1.00 37.16 321 THR A C 1
ATOM 2505 O O . THR A 1 321 ? 16.984 -4.574 33.580 1.00 37.16 321 THR A O 1
ATOM 2508 N N . PHE A 1 322 ? 18.176 -6.434 33.178 1.00 41.03 322 PHE A N 1
ATOM 2509 C CA . PHE A 1 322 ? 17.249 -6.976 32.200 1.00 41.03 322 PHE A CA 1
ATOM 2510 C C . PHE A 1 322 ? 16.002 -7.293 33.009 1.00 41.03 322 PHE A C 1
ATOM 2512 O O . PHE A 1 322 ? 16.041 -8.201 33.835 1.00 41.03 322 PHE A O 1
ATOM 2519 N N . ILE A 1 323 ? 14.942 -6.498 32.868 1.00 47.31 323 ILE A N 1
ATOM 2520 C CA . ILE A 1 323 ? 13.639 -6.912 33.369 1.00 47.31 323 ILE A CA 1
ATOM 2521 C C . ILE A 1 323 ? 13.334 -8.140 32.514 1.00 47.31 323 ILE A C 1
ATOM 2523 O O . ILE A 1 323 ? 13.121 -7.973 31.308 1.00 47.31 323 ILE A O 1
ATOM 2527 N N . PRO A 1 324 ? 13.425 -9.370 33.059 1.00 50.28 324 PRO A N 1
ATOM 2528 C CA . PRO A 1 324 ? 13.099 -10.537 32.265 1.00 50.28 324 PRO A CA 1
ATOM 2529 C C . PRO A 1 324 ? 11.667 -10.341 31.755 1.00 50.28 324 PRO A C 1
ATOM 2531 O O . PRO A 1 324 ? 10.842 -9.782 32.493 1.00 50.28 324 PRO A O 1
ATOM 2534 N N . PRO A 1 325 ? 11.357 -10.741 30.507 1.00 56.50 325 PRO A N 1
ATOM 2535 C CA . PRO A 1 325 ? 9.983 -10.689 30.030 1.00 56.50 325 PRO A CA 1
ATOM 2536 C C . PRO A 1 325 ? 9.099 -11.369 31.074 1.00 56.50 325 PRO A C 1
ATOM 2538 O O . PRO A 1 325 ? 9.472 -12.412 31.622 1.00 56.50 325 PRO A O 1
ATOM 2541 N N . ILE A 1 326 ? 7.973 -10.734 31.409 1.00 62.25 326 ILE A N 1
ATOM 2542 C CA . ILE A 1 326 ? 7.080 -11.241 32.453 1.00 62.25 326 ILE A CA 1
ATOM 2543 C C . ILE A 1 326 ? 6.739 -12.693 32.068 1.00 62.25 326 ILE A C 1
ATOM 2545 O O . ILE A 1 326 ? 6.371 -12.931 30.910 1.00 62.25 326 ILE A O 1
ATOM 2549 N N . PRO A 1 327 ? 6.914 -13.684 32.962 1.00 62.62 327 PRO A N 1
ATOM 2550 C CA . PRO A 1 327 ? 6.629 -15.075 32.630 1.00 62.62 327 PRO A CA 1
ATOM 2551 C C . PRO A 1 327 ? 5.219 -15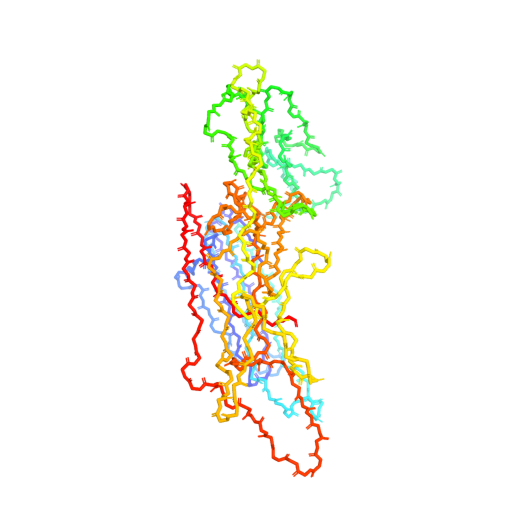.210 32.044 1.00 62.62 327 PRO A C 1
ATOM 2553 O O . PRO A 1 327 ? 4.283 -14.601 32.556 1.00 62.62 327 PRO A O 1
ATOM 2556 N N . ASN A 1 328 ? 5.069 -15.998 30.975 1.00 66.44 328 ASN A N 1
ATOM 2557 C CA . ASN A 1 328 ? 3.822 -16.143 30.207 1.00 66.44 328 ASN A CA 1
ATOM 2558 C C . ASN A 1 328 ? 3.334 -14.871 29.485 1.00 66.44 328 ASN A C 1
ATOM 2560 O O . ASN A 1 328 ? 2.136 -14.723 29.251 1.00 66.44 328 ASN A O 1
ATOM 2564 N N . THR A 1 329 ? 4.233 -13.969 29.083 1.00 70.00 329 THR A N 1
ATOM 2565 C CA . THR A 1 329 ? 3.874 -12.895 28.143 1.00 70.00 329 THR A CA 1
ATOM 2566 C C . THR A 1 329 ? 3.719 -13.459 26.731 1.00 70.00 329 THR A C 1
ATOM 2568 O O . THR A 1 329 ? 4.669 -14.000 26.168 1.00 70.00 329 THR A O 1
ATOM 2571 N N . TYR A 1 330 ? 2.535 -13.310 26.139 1.00 72.31 330 TYR A N 1
ATOM 2572 C CA . TYR A 1 330 ? 2.273 -13.636 24.738 1.00 72.31 330 TYR A CA 1
ATOM 2573 C C . TYR A 1 330 ? 1.415 -12.545 24.093 1.00 72.31 330 TYR A C 1
ATOM 2575 O O . TYR A 1 330 ? 0.604 -11.899 24.754 1.00 72.31 330 TYR A O 1
ATOM 2583 N N . LEU A 1 331 ? 1.609 -12.336 22.792 1.00 77.88 331 LEU A N 1
ATOM 2584 C CA . LEU A 1 331 ? 0.741 -11.508 21.963 1.00 77.88 331 LEU A CA 1
ATOM 2585 C C . LEU A 1 331 ? -0.185 -12.450 21.194 1.00 77.88 331 LEU A C 1
ATOM 2587 O O . LEU A 1 331 ? 0.291 -13.271 20.413 1.00 77.88 331 LEU A O 1
ATOM 2591 N N . SER A 1 332 ? -1.490 -12.332 21.426 1.00 82.81 332 SER A N 1
ATOM 2592 C CA . SER A 1 332 ? -2.510 -13.037 20.653 1.00 82.81 332 SER A CA 1
ATOM 2593 C C . SER A 1 332 ? -3.222 -12.035 19.758 1.00 82.81 332 SER A C 1
ATOM 2595 O O . SER A 1 332 ? -3.770 -11.053 20.252 1.00 82.81 332 SER A O 1
ATOM 2597 N N . VAL A 1 333 ? -3.199 -12.280 18.451 1.00 82.94 333 VAL A N 1
ATOM 2598 C CA . VAL A 1 333 ? -3.918 -11.482 17.455 1.00 82.94 333 VAL A CA 1
ATOM 2599 C C . VAL A 1 333 ? -4.764 -12.440 16.637 1.00 82.94 333 VAL A C 1
ATOM 2601 O O . VAL A 1 333 ? -4.236 -13.378 16.043 1.00 82.94 333 VAL A O 1
ATOM 2604 N N . GLU A 1 334 ? -6.066 -12.194 16.615 1.00 84.94 334 GLU A N 1
ATOM 2605 C CA . GLU A 1 334 ? -6.995 -12.857 15.710 1.00 84.94 334 GLU A CA 1
ATOM 2606 C C . GLU A 1 334 ? -7.227 -11.931 14.516 1.00 84.94 334 GLU A C 1
ATOM 2608 O O . GLU A 1 334 ? -7.475 -10.738 14.690 1.00 84.94 334 GLU A O 1
ATOM 2613 N N . PHE A 1 335 ? -7.058 -12.454 13.303 1.00 83.25 335 PHE A N 1
ATOM 2614 C CA . PHE A 1 335 ? -7.208 -11.681 12.077 1.00 83.25 335 PHE A CA 1
ATOM 2615 C C . PHE A 1 335 ? -7.820 -12.549 10.980 1.00 83.25 335 PHE A C 1
ATOM 2617 O O . PHE A 1 335 ? -7.556 -13.750 10.900 1.00 83.25 335 PHE A O 1
ATOM 2624 N N . GLU A 1 336 ? -8.604 -11.920 10.111 1.00 81.56 336 GLU A N 1
ATOM 2625 C CA . GLU A 1 336 ? -9.196 -12.547 8.935 1.00 81.56 336 GLU A CA 1
ATOM 2626 C C . GLU A 1 336 ? -8.718 -11.823 7.675 1.00 81.56 336 GLU A C 1
ATOM 2628 O O . GLU A 1 336 ? -8.583 -10.599 7.649 1.00 81.56 336 GLU A O 1
ATOM 2633 N N . VAL A 1 337 ? -8.416 -12.593 6.628 1.00 76.50 337 VAL A N 1
ATOM 2634 C CA . VAL A 1 337 ? -7.890 -12.069 5.367 1.00 76.50 337 VAL A CA 1
ATOM 2635 C C . VAL A 1 337 ? -8.799 -12.512 4.229 1.00 76.50 337 VAL A C 1
ATOM 2637 O O . VAL A 1 337 ? -8.826 -13.687 3.861 1.00 76.50 337 VAL A O 1
ATOM 2640 N N . HIS A 1 338 ? -9.514 -11.557 3.638 1.00 73.31 338 HIS A N 1
ATOM 2641 C CA . HIS A 1 338 ? -10.333 -11.783 2.451 1.00 73.31 338 HIS A CA 1
ATOM 2642 C C . HIS A 1 338 ? -9.660 -11.192 1.222 1.00 73.31 338 HIS A C 1
ATOM 2644 O O . HIS A 1 338 ? -9.610 -9.975 1.054 1.00 73.31 338 HIS A O 1
ATOM 2650 N N . CYS A 1 339 ? -9.174 -12.055 0.333 1.00 66.31 339 CYS A N 1
ATOM 2651 C CA . CYS A 1 339 ? -8.490 -11.610 -0.872 1.00 66.31 339 CYS A CA 1
ATOM 2652 C C . CYS A 1 339 ? -9.071 -12.247 -2.123 1.00 66.31 339 CYS A C 1
ATOM 2654 O O . CYS A 1 339 ? -9.226 -13.462 -2.218 1.00 66.31 339 CYS A O 1
ATOM 2656 N N . GLN A 1 340 ? -9.355 -11.401 -3.111 1.00 60.12 340 GLN A N 1
ATOM 2657 C CA . GLN A 1 340 ? -9.757 -11.838 -4.446 1.00 60.12 340 GLN A CA 1
ATOM 2658 C C . GLN A 1 340 ? -8.549 -12.292 -5.292 1.00 60.12 340 GLN A C 1
ATOM 2660 O O . GLN A 1 340 ? -8.704 -13.079 -6.223 1.00 60.12 340 GLN A O 1
ATOM 2665 N N . PHE A 1 341 ? -7.344 -11.818 -4.952 1.00 60.28 341 PHE A N 1
ATOM 2666 C CA . PHE A 1 341 ? -6.061 -12.147 -5.587 1.00 60.28 341 PHE A CA 1
ATOM 2667 C C . PHE A 1 341 ? -5.008 -12.486 -4.515 1.00 60.28 341 PHE A C 1
ATOM 2669 O O . PHE A 1 341 ? -5.310 -12.455 -3.327 1.00 60.28 341 PHE A O 1
ATOM 2676 N N . GLY A 1 342 ? -3.775 -12.830 -4.900 1.00 62.19 342 GLY A N 1
ATOM 2677 C CA . GLY A 1 342 ? -2.716 -13.146 -3.933 1.00 62.19 342 GLY A CA 1
ATOM 2678 C C . GLY A 1 342 ? -2.411 -11.965 -3.006 1.00 62.19 342 GLY A C 1
ATOM 2679 O O . GLY A 1 342 ? -2.042 -10.895 -3.479 1.00 62.19 342 GLY A O 1
ATOM 2680 N N . CYS A 1 343 ? -2.553 -12.169 -1.701 1.00 63.66 343 CYS A N 1
ATOM 2681 C CA . CYS A 1 343 ? -2.227 -11.202 -0.659 1.00 63.66 343 CYS A CA 1
ATOM 2682 C C . CYS A 1 343 ? -1.407 -11.888 0.436 1.00 63.66 343 CYS A C 1
ATOM 2684 O O . CYS A 1 343 ? -1.448 -13.111 0.584 1.00 63.66 343 CYS A O 1
ATOM 2686 N N . GLU A 1 344 ? -0.652 -11.103 1.196 1.00 67.25 344 GLU A N 1
ATOM 2687 C CA . GLU A 1 344 ? 0.230 -11.606 2.242 1.00 67.25 344 GLU A CA 1
ATOM 2688 C C . GLU A 1 344 ? -0.014 -10.817 3.528 1.00 67.25 344 GLU A C 1
ATOM 2690 O O . GLU A 1 344 ? 0.086 -9.591 3.537 1.00 67.25 344 GLU A O 1
ATOM 2695 N N . PHE A 1 345 ? -0.319 -11.519 4.619 1.00 72.56 345 PHE A N 1
ATOM 2696 C CA . PHE A 1 345 ? -0.300 -10.933 5.954 1.00 72.56 345 PHE A CA 1
ATOM 2697 C C . PHE A 1 345 ? 1.087 -11.133 6.561 1.00 72.56 345 PHE A C 1
ATOM 2699 O O . PHE A 1 345 ? 1.573 -12.260 6.662 1.00 72.56 345 PHE A O 1
ATOM 2706 N N . GLN A 1 346 ? 1.723 -10.039 6.974 1.00 72.94 346 GLN A N 1
ATOM 2707 C CA . GLN A 1 346 ? 3.041 -10.067 7.594 1.00 72.94 346 GLN A CA 1
ATOM 2708 C C . GLN A 1 346 ? 2.977 -9.440 8.983 1.00 72.94 346 GLN A C 1
ATOM 2710 O O . GLN A 1 346 ? 2.812 -8.230 9.118 1.00 72.94 346 GLN A O 1
ATOM 2715 N N . LEU A 1 347 ? 3.186 -10.256 10.016 1.00 77.69 347 LEU A N 1
ATOM 2716 C CA . LEU A 1 347 ? 3.472 -9.768 11.360 1.00 77.69 347 LEU A CA 1
ATOM 2717 C C . LEU A 1 347 ? 4.989 -9.643 11.515 1.00 77.69 347 LEU A C 1
ATOM 2719 O O . LEU A 1 347 ? 5.716 -10.630 11.388 1.00 77.69 347 LEU A O 1
ATOM 2723 N N . ARG A 1 348 ? 5.480 -8.429 11.764 1.00 72.88 348 ARG A N 1
ATOM 2724 C CA . ARG A 1 348 ? 6.910 -8.151 11.937 1.00 72.88 348 ARG A CA 1
ATOM 2725 C C . ARG A 1 348 ? 7.124 -7.288 13.171 1.00 72.88 348 ARG A C 1
ATOM 2727 O O . ARG A 1 348 ? 6.352 -6.368 13.422 1.00 72.88 348 ARG A O 1
ATOM 2734 N N . GLN A 1 349 ? 8.197 -7.558 13.909 1.00 69.06 349 GLN A N 1
ATOM 2735 C CA . GLN A 1 349 ? 8.706 -6.607 14.890 1.00 69.06 349 GLN A CA 1
ATOM 2736 C C . GLN A 1 349 ? 9.314 -5.425 14.127 1.00 69.06 349 GLN A C 1
ATOM 2738 O O . GLN A 1 349 ? 10.189 -5.622 13.283 1.00 69.06 349 GLN A O 1
ATOM 2743 N N . ALA A 1 350 ? 8.830 -4.215 14.395 1.00 58.56 350 ALA A N 1
ATOM 2744 C CA . ALA A 1 350 ? 9.391 -2.987 13.849 1.00 58.56 350 ALA A CA 1
ATOM 2745 C C . ALA A 1 350 ? 10.214 -2.289 14.941 1.00 58.56 350 ALA A C 1
ATOM 2747 O O . ALA A 1 350 ? 9.677 -1.980 16.004 1.00 58.56 350 ALA A O 1
ATOM 2748 N N . SER A 1 351 ? 11.505 -2.067 14.687 1.00 53.16 351 SER A N 1
ATOM 2749 C CA . SER A 1 351 ? 12.304 -1.063 15.397 1.00 53.16 351 SER A CA 1
ATOM 2750 C C . SER A 1 351 ? 11.848 0.307 14.893 1.00 53.16 351 SER A C 1
ATOM 2752 O O . SER A 1 351 ? 11.843 0.522 13.676 1.00 53.16 351 SER A O 1
ATOM 2754 N N . VAL A 1 352 ? 11.362 1.167 15.790 1.00 46.12 352 VAL A N 1
ATOM 2755 C CA . VAL A 1 352 ? 10.889 2.519 15.445 1.00 46.12 352 VAL A CA 1
ATOM 2756 C C . VAL A 1 352 ? 12.036 3.496 15.558 1.00 46.12 352 VAL A C 1
ATOM 2758 O O . VAL A 1 352 ? 12.596 3.555 16.670 1.00 46.12 352 VAL A O 1
#

Foldseek 3Di:
DKDAFQAKKKKKKKKAFADPQKKKKK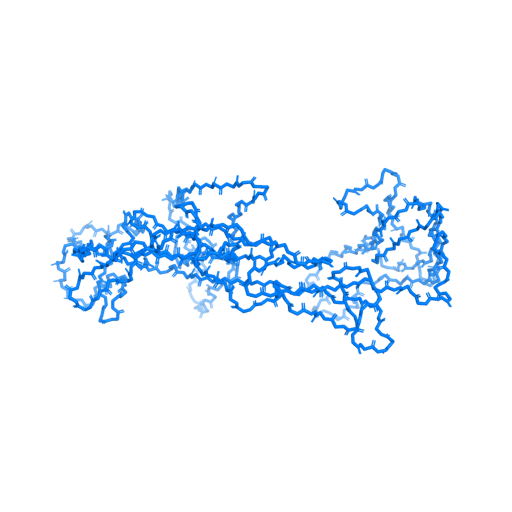FKAAPVRDGDPPGIDTDDHQHDPGIDMDMDIDGHGMMDIDMDMDGDPDVVCVVPVPDDGDMDMGDIDIPRDPDCPDDAWAAWQWAALDPPDPDTHGAAKQWTDHTNHHDTHGHDPQWIDHISHNDTDGAAADDPVQKDKAKDAADPVQKIKIFMDGDPPRRHDDVRHDDGDDIDDIDGFDAAAAQWHQDPVRATHGDDDDPPDQPPDPRYHDDDPPDDDDDDDDDFGQSHDHPQKDKDKDFPPDDDAQTWGGHGGDIDSPPDDDPRMDIDIGRDDPALDDDPDDDDDPDVPDDPPPVDRDPPDDDDDDDDDDDPDDDDDDDDDDDD